Protein AF-A0A1F9QLZ8-F1 (afdb_monomer)

Radius of gyration: 22.13 Å; Cα contacts (8 Å, |Δi|>4): 349; chains: 1; bounding box: 40×61×79 Å

Solvent-accessible surface area (backbone atoms only — not comparable to full-atom values): 10666 Å² total; per-residue (Å²): 143,86,83,86,87,82,96,81,90,84,83,86,78,90,70,79,67,80,74,84,79,69,96,63,61,94,62,36,41,25,34,36,29,24,38,48,76,54,89,46,41,35,40,32,39,40,36,36,76,77,31,63,30,39,33,52,33,37,24,31,88,33,96,79,37,93,59,71,53,40,34,33,45,39,36,30,33,27,34,28,75,88,78,65,51,72,51,74,34,78,46,79,44,70,19,43,49,37,96,84,69,48,25,28,34,38,70,81,36,54,62,68,82,46,48,59,89,94,57,66,50,47,78,44,35,41,31,37,33,36,37,51,92,92,49,74,51,47,60,85,90,36,57,47,67,47,49,54,67,53,41,80,68,32,87,51,59,50,72,42,85,85,44,74,66,82,63,88,49,68,72,52,51,53,52,54,53,55,61,45,71,108

Mean predicted aligned error: 8.84 Å

Sequence (182 aa):
MKKFLSVLALTLFSAVAAVDASNYPADYTYQTARVVVRGPAVMATVNSGIMSKLVIGYKGNGILGGRDRIQAVVRMTSVEYYSGYQKTVERVIDLPREWNGTGYMTAGLSYYDFVPQGFAGNPRRIEVAFFSGQQWDSNYNANYAVEMDEFYSSQAQFTNKRGGGPDIEIPCWDFIVAQMRK

Nearest PDB structures (foldseek):
  2f1y-assembly1_A  TM=3.031E-01  e=7.331E-01  Homo sapiens
  2f1x-assembly1_A  TM=3.692E-01  e=1.829E+00  Homo sapiens
  2wlj-assembly1_A-2  TM=2.472E-01  e=4.281E-01  Paramagnetospirillum magnetotacticum
  4ysi-assembly1_A  TM=4.110E-01  e=2.526E+00  Homo sapiens
  2f1x-assembly2_B  TM=3.258E-01  e=2.393E+00  Homo sapiens

Secondary structure (DSSP, 8-state):
---------S-SSS-----------TTTT-EEEEEEEETTEEEEEEE-SS-EEEEEEEETTSTTTT-SEEEEEEEEEEEETTT--EEEEEEEEEEEBPTTSSEEE---EEGGGGSPTT--EEEEEEEEEEEETTEEE-BTTB-EEEEHHHHHT-S-EEEETT--SSS--HHHHHHHHHHHH-

Structure (mmCIF, N/CA/C/O backbone):
data_AF-A0A1F9QLZ8-F1
#
_entry.id   AF-A0A1F9QLZ8-F1
#
loop_
_atom_site.group_PDB
_atom_site.id
_atom_site.type_symbol
_atom_site.label_atom_id
_atom_site.label_alt_id
_atom_site.label_comp_id
_atom_site.label_asym_id
_atom_site.label_entity_id
_atom_site.label_seq_id
_atom_site.pdbx_PDB_ins_code
_atom_site.Cartn_x
_atom_site.Cartn_y
_atom_site.Cartn_z
_atom_site.occupancy
_atom_site.B_iso_or_equiv
_atom_site.auth_seq_id
_atom_site.auth_comp_id
_atom_site.auth_asym_id
_atom_site.auth_atom_id
_atom_site.pdbx_PDB_model_num
ATOM 1 N N . MET A 1 1 ? -24.124 -40.910 -60.509 1.00 43.22 1 MET A N 1
ATOM 2 C CA . MET A 1 1 ? -22.817 -41.391 -60.005 1.00 43.22 1 MET A CA 1
ATOM 3 C C . MET A 1 1 ? -21.750 -40.342 -60.282 1.00 43.22 1 MET A C 1
ATOM 5 O O . MET A 1 1 ? -21.478 -40.102 -61.448 1.00 43.22 1 MET A O 1
ATOM 9 N N . LYS A 1 2 ? -21.195 -39.721 -59.233 1.00 34.59 2 LYS A N 1
ATOM 10 C CA . LYS A 1 2 ? -19.828 -39.172 -59.108 1.00 34.59 2 LYS A CA 1
ATOM 11 C C . LYS A 1 2 ? -19.699 -38.661 -57.667 1.00 34.59 2 LYS A C 1
ATOM 13 O O . LYS A 1 2 ? -20.588 -37.970 -57.184 1.00 34.59 2 LYS A O 1
ATOM 18 N N . LYS A 1 3 ? -18.673 -39.134 -56.962 1.00 41.47 3 LYS A N 1
ATOM 19 C CA . LYS A 1 3 ? -18.399 -38.865 -55.548 1.00 41.47 3 LYS A CA 1
ATOM 20 C C . LYS A 1 3 ? -17.301 -37.795 -55.416 1.00 41.47 3 LYS A C 1
ATOM 22 O O . LYS A 1 3 ? -16.434 -37.731 -56.279 1.00 41.47 3 LYS A O 1
ATOM 27 N N . PHE A 1 4 ? -17.310 -37.147 -54.248 1.00 45.94 4 PHE A N 1
ATOM 28 C CA . PHE A 1 4 ? -16.189 -36.575 -53.482 1.00 45.94 4 PHE A CA 1
ATOM 29 C C . PHE A 1 4 ? -15.625 -35.175 -53.782 1.00 45.94 4 PHE A C 1
ATOM 31 O O . PHE A 1 4 ? -15.480 -34.764 -54.926 1.00 45.94 4 PHE A O 1
ATOM 38 N N . LEU A 1 5 ? -15.187 -34.586 -52.651 1.00 44.34 5 LEU A N 1
ATOM 39 C CA . LEU A 1 5 ? -14.387 -33.377 -52.393 1.00 44.34 5 LEU A CA 1
ATOM 40 C C . LEU A 1 5 ? -15.212 -32.071 -52.416 1.00 44.34 5 LEU A C 1
ATOM 42 O O . LEU A 1 5 ? -15.881 -31.783 -53.393 1.00 44.34 5 LEU A O 1
ATOM 46 N N . SER A 1 6 ? -15.299 -31.265 -51.350 1.00 46.66 6 SER A N 1
ATOM 47 C CA . SER A 1 6 ? -14.221 -30.867 -50.438 1.00 46.66 6 SER A CA 1
ATOM 48 C C . SER A 1 6 ? -14.752 -30.440 -49.061 1.00 46.66 6 SER A C 1
ATOM 50 O O . SER A 1 6 ? -15.498 -29.472 -48.938 1.00 46.66 6 SER A O 1
ATOM 52 N N . VAL A 1 7 ? -14.305 -31.133 -48.014 1.00 50.75 7 VAL A N 1
ATOM 53 C CA . VAL A 1 7 ? -14.252 -30.621 -46.639 1.00 50.75 7 VAL A CA 1
ATOM 54 C C . VAL A 1 7 ? -12.930 -29.866 -46.522 1.00 50.75 7 VAL A C 1
ATOM 56 O O . VAL A 1 7 ? -11.909 -30.524 -46.386 1.00 50.75 7 VAL A O 1
ATOM 59 N N . LEU A 1 8 ? -12.925 -28.533 -46.649 1.00 49.12 8 LEU A N 1
ATOM 60 C CA . LEU A 1 8 ? -11.909 -27.634 -46.066 1.00 49.12 8 LEU A CA 1
ATOM 61 C C . LEU A 1 8 ? -12.239 -26.170 -46.412 1.00 49.12 8 LEU A C 1
ATOM 63 O O . LEU A 1 8 ? -11.812 -25.645 -47.433 1.00 49.12 8 LEU A O 1
ATOM 67 N N . ALA A 1 9 ? -13.016 -25.496 -45.570 1.00 45.41 9 ALA A N 1
ATOM 68 C CA . ALA A 1 9 ? -13.110 -24.032 -45.586 1.00 45.41 9 ALA A CA 1
ATOM 69 C C . ALA A 1 9 ? -13.476 -23.505 -44.191 1.00 45.41 9 ALA A C 1
ATOM 71 O O . ALA A 1 9 ? -14.302 -22.611 -44.044 1.00 45.41 9 ALA A O 1
ATOM 72 N N . LEU A 1 10 ? -12.896 -24.109 -43.149 1.00 47.41 10 LEU A N 1
ATOM 73 C CA . LEU A 1 10 ? -13.163 -23.738 -41.762 1.00 47.41 10 LEU A CA 1
ATOM 74 C C . LEU A 1 10 ? -11.875 -23.623 -40.942 1.00 47.41 10 LEU A C 1
ATOM 76 O O . LEU A 1 10 ? -11.795 -24.181 -39.862 1.00 47.41 10 LEU A O 1
ATOM 80 N N . THR A 1 11 ? -10.867 -22.918 -41.450 1.00 46.47 11 THR A N 1
ATOM 81 C CA . THR A 1 11 ? -9.682 -22.508 -40.670 1.00 46.47 11 THR A CA 1
ATOM 82 C C . THR A 1 11 ? -8.948 -21.394 -41.416 1.00 46.47 11 THR A C 1
ATOM 84 O O . THR A 1 11 ? -7.915 -21.638 -42.030 1.00 46.47 11 THR A O 1
ATOM 87 N N . LEU A 1 12 ? -9.494 -20.176 -41.445 1.00 43.53 12 LEU A N 1
ATOM 88 C CA . LEU A 1 12 ? -8.795 -19.022 -42.043 1.00 43.53 12 LEU A CA 1
ATOM 89 C C . LEU A 1 12 ? -9.015 -17.704 -41.281 1.00 43.53 12 LEU A C 1
ATOM 91 O O . LEU A 1 12 ? -8.884 -16.629 -41.848 1.00 43.53 12 LEU A O 1
ATOM 95 N N . PHE A 1 13 ? -9.277 -17.789 -39.972 1.00 47.34 13 PHE A N 1
ATOM 96 C CA . PHE A 1 13 ? -9.181 -16.641 -39.053 1.00 47.34 13 PHE A CA 1
ATOM 97 C C . PHE A 1 13 ? -8.436 -16.971 -37.747 1.00 47.34 13 PHE A C 1
ATOM 99 O O . PHE A 1 13 ? -8.606 -16.301 -36.737 1.00 47.34 13 PHE A O 1
ATOM 106 N N . SER A 1 14 ? -7.576 -17.992 -37.752 1.00 46.75 14 SER A N 1
ATOM 107 C CA . SER A 1 14 ? -6.698 -18.332 -36.623 1.00 46.75 14 SER A CA 1
ATOM 108 C C . SER A 1 14 ? -5.247 -17.972 -36.935 1.00 46.75 14 SER A C 1
ATOM 110 O O . SER A 1 14 ? -4.369 -18.825 -36.880 1.00 46.75 14 SER A O 1
ATOM 112 N N . ALA A 1 15 ? -5.010 -16.733 -37.356 1.00 42.53 15 ALA A N 1
ATOM 113 C CA . ALA A 1 15 ? -3.675 -16.150 -37.455 1.00 42.53 15 ALA A CA 1
ATOM 114 C C . ALA A 1 15 ? -3.798 -14.639 -37.678 1.00 42.53 15 ALA A C 1
ATOM 116 O O . ALA A 1 15 ? -3.276 -14.097 -38.650 1.00 42.53 15 ALA A O 1
ATOM 117 N N . VAL A 1 16 ? -4.488 -13.931 -36.777 1.00 42.59 16 VAL A N 1
ATOM 118 C CA . VAL A 1 16 ? -4.037 -12.561 -36.525 1.00 42.59 16 VAL A CA 1
ATOM 119 C C . VAL A 1 16 ? -2.757 -12.765 -35.739 1.00 42.59 16 VAL A C 1
ATOM 121 O O . VAL A 1 16 ? -2.791 -13.118 -34.561 1.00 42.59 16 VAL A O 1
ATOM 124 N N . ALA A 1 17 ? -1.644 -12.728 -36.469 1.00 37.72 17 ALA A N 1
ATOM 125 C CA . ALA A 1 17 ? -0.315 -12.701 -35.906 1.00 37.72 17 ALA A CA 1
ATOM 126 C C . ALA A 1 17 ? -0.349 -11.773 -34.692 1.00 37.72 17 ALA A C 1
ATOM 128 O O . ALA A 1 17 ? -0.830 -10.641 -34.794 1.00 37.72 17 ALA A O 1
ATOM 129 N N . ALA A 1 18 ? 0.111 -12.283 -33.550 1.00 41.72 18 ALA A N 1
ATOM 130 C CA . ALA A 1 18 ? 0.576 -11.428 -32.482 1.00 41.72 18 ALA A CA 1
ATOM 131 C C . ALA A 1 18 ? 1.591 -10.495 -33.142 1.00 41.72 18 ALA A C 1
ATOM 133 O O . ALA A 1 18 ? 2.684 -10.908 -33.521 1.00 41.72 18 ALA A O 1
ATOM 134 N N . VAL A 1 19 ? 1.157 -9.275 -33.437 1.00 42.94 19 VAL A N 1
ATOM 135 C CA . VAL A 1 19 ? 2.057 -8.213 -33.836 1.00 42.94 19 VAL A CA 1
ATOM 136 C C . VAL A 1 19 ? 2.876 -7.995 -32.577 1.00 42.94 19 VAL A C 1
ATOM 138 O O . VAL A 1 19 ? 2.363 -7.417 -31.621 1.00 42.94 19 VAL A O 1
ATOM 141 N N . ASP A 1 20 ? 4.077 -8.576 -32.542 1.00 46.59 20 ASP A N 1
ATOM 142 C CA . ASP A 1 20 ? 5.070 -8.367 -31.493 1.00 46.59 20 ASP A CA 1
ATOM 143 C C . ASP A 1 20 ? 5.354 -6.867 -31.426 1.00 46.59 20 ASP A C 1
ATOM 145 O O . ASP A 1 20 ? 6.192 -6.306 -32.135 1.00 46.59 20 ASP A O 1
ATOM 149 N N . ALA A 1 21 ? 4.567 -6.183 -30.607 1.00 41.12 21 ALA A N 1
ATOM 150 C CA . ALA A 1 21 ? 4.792 -4.805 -30.274 1.00 41.12 21 ALA A CA 1
ATOM 151 C C . ALA A 1 21 ? 5.916 -4.785 -29.237 1.00 41.12 21 ALA A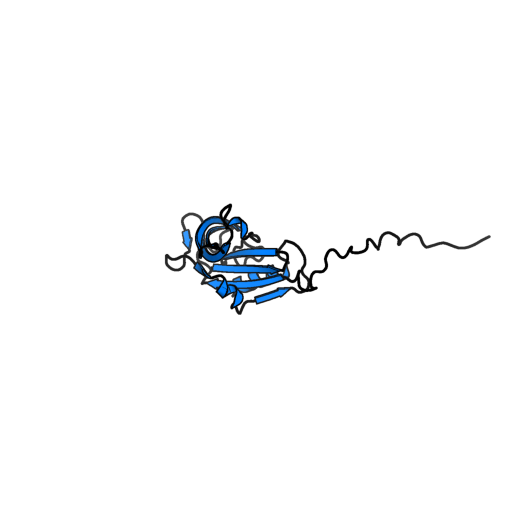 C 1
ATOM 153 O O . ALA A 1 21 ? 5.701 -5.164 -28.088 1.00 41.12 21 ALA A O 1
ATOM 154 N N . SER A 1 22 ? 7.072 -4.268 -29.675 1.00 53.81 22 SER A N 1
ATOM 155 C CA . SER A 1 22 ? 8.216 -3.715 -28.925 1.00 53.81 22 SER A CA 1
ATOM 156 C C . SER A 1 22 ? 9.381 -4.646 -28.527 1.00 53.81 22 SER A C 1
ATOM 158 O O . SER A 1 22 ? 9.204 -5.716 -27.962 1.00 53.81 22 SER A O 1
ATOM 160 N N . ASN A 1 23 ? 10.609 -4.158 -28.778 1.00 64.75 23 ASN A N 1
ATOM 161 C CA . ASN A 1 23 ? 11.924 -4.725 -28.412 1.00 64.75 23 ASN A CA 1
ATOM 162 C C . ASN A 1 23 ? 12.183 -4.792 -26.887 1.00 64.75 23 ASN A C 1
ATOM 164 O O . ASN A 1 23 ? 13.329 -4.672 -26.445 1.00 64.75 23 ASN A O 1
ATOM 168 N N . TYR A 1 24 ? 11.153 -4.903 -26.052 1.00 71.31 24 TYR A N 1
ATOM 169 C CA . TYR A 1 24 ? 11.370 -4.987 -24.616 1.00 71.31 24 TYR A CA 1
ATOM 170 C C . TYR A 1 24 ? 11.845 -6.389 -24.207 1.00 71.31 24 TYR A C 1
ATOM 172 O O . TYR A 1 24 ? 11.472 -7.382 -24.835 1.00 71.31 24 TYR A O 1
ATOM 180 N N . PRO A 1 25 ? 12.674 -6.492 -23.153 1.00 79.25 25 PRO A N 1
ATOM 181 C CA . PRO A 1 25 ? 13.040 -7.772 -22.561 1.00 79.25 25 PRO A CA 1
ATOM 182 C C . PRO A 1 25 ? 11.814 -8.630 -22.218 1.00 79.25 25 PRO A C 1
ATOM 184 O O . PRO A 1 25 ? 10.764 -8.105 -21.850 1.00 79.25 25 PRO A O 1
ATOM 187 N N . ALA A 1 26 ? 11.955 -9.956 -22.275 1.00 75.38 26 ALA A N 1
ATOM 188 C CA . ALA A 1 26 ? 10.857 -10.886 -21.986 1.00 75.38 26 ALA A CA 1
ATOM 189 C C . ALA A 1 26 ? 10.287 -10.751 -20.557 1.00 75.38 26 ALA A C 1
ATOM 191 O O . ALA A 1 26 ? 9.166 -11.173 -20.297 1.00 75.38 26 ALA A O 1
ATOM 192 N N . ASP A 1 27 ? 11.051 -10.169 -19.630 1.00 84.06 27 ASP A N 1
ATOM 193 C CA . ASP A 1 27 ? 10.651 -9.895 -18.250 1.00 84.06 27 ASP A CA 1
ATOM 194 C C . ASP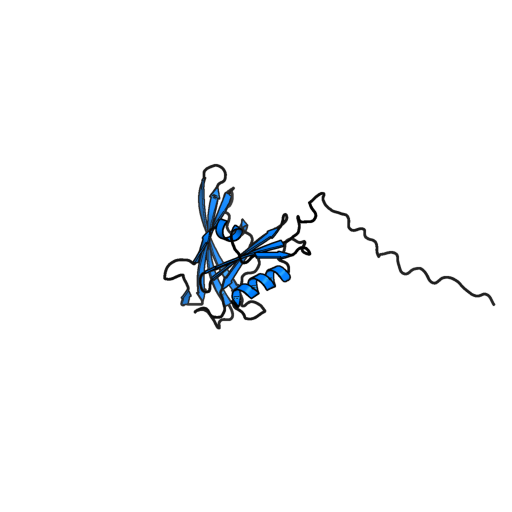 A 1 27 ? 10.064 -8.491 -18.036 1.00 84.06 27 ASP A C 1
ATOM 196 O O . ASP A 1 27 ? 9.622 -8.179 -16.931 1.00 84.06 27 ASP A O 1
ATOM 200 N N . TYR A 1 28 ? 9.989 -7.656 -19.077 1.00 86.88 28 TYR A N 1
ATOM 201 C CA . TYR A 1 28 ? 9.477 -6.287 -18.990 1.00 86.88 28 TYR A CA 1
ATOM 202 C C . TYR A 1 28 ? 8.037 -6.227 -18.469 1.00 86.88 28 TYR A C 1
ATOM 204 O O . TYR A 1 28 ? 7.657 -5.285 -17.774 1.00 86.88 28 TYR A O 1
ATOM 212 N N . THR A 1 29 ? 7.235 -7.254 -18.744 1.00 90.56 29 THR A N 1
ATOM 213 C CA . THR A 1 29 ? 5.855 -7.346 -18.264 1.00 90.56 29 THR A CA 1
ATOM 214 C C . THR A 1 29 ? 5.703 -8.127 -16.959 1.00 90.56 29 THR A C 1
ATOM 216 O O . THR A 1 29 ? 4.623 -8.097 -16.366 1.00 90.56 29 THR A O 1
ATOM 219 N N . TYR A 1 30 ? 6.760 -8.784 -16.463 1.00 93.88 30 TYR A N 1
ATOM 220 C CA . TYR A 1 30 ? 6.686 -9.560 -15.226 1.00 93.88 30 TYR A CA 1
ATOM 221 C C . TYR A 1 30 ? 6.337 -8.655 -14.051 1.00 93.88 30 TYR A C 1
ATOM 223 O O . TYR A 1 30 ? 6.988 -7.642 -13.795 1.00 93.88 30 TYR A O 1
ATOM 231 N N . GLN A 1 31 ? 5.312 -9.049 -13.304 1.00 94.88 31 GLN A N 1
ATOM 232 C CA . GLN A 1 31 ? 4.841 -8.278 -12.164 1.00 94.88 31 GLN A CA 1
ATOM 233 C C . GLN A 1 31 ? 5.484 -8.790 -10.888 1.00 94.88 31 GLN A C 1
ATOM 235 O O . GLN A 1 31 ? 5.362 -9.966 -10.550 1.00 94.88 31 GLN A O 1
ATOM 240 N N . THR A 1 32 ? 6.153 -7.903 -10.158 1.00 96.00 32 THR A N 1
ATOM 241 C CA . THR A 1 32 ? 6.711 -8.199 -8.840 1.00 96.00 32 THR A CA 1
ATOM 242 C C . THR A 1 32 ? 5.917 -7.475 -7.765 1.00 96.00 32 THR A C 1
ATOM 244 O O . THR A 1 32 ? 5.947 -6.246 -7.688 1.00 96.00 32 THR A O 1
ATOM 247 N N . ALA A 1 33 ? 5.232 -8.255 -6.931 1.00 97.19 33 ALA A N 1
ATOM 248 C CA . ALA A 1 33 ? 4.552 -7.799 -5.732 1.00 97.19 33 ALA A CA 1
ATOM 249 C C . ALA A 1 33 ? 5.518 -7.829 -4.540 1.00 97.19 33 ALA A C 1
ATOM 251 O O . ALA A 1 33 ? 6.178 -8.842 -4.302 1.00 97.19 33 ALA A O 1
ATOM 252 N N . ARG A 1 34 ? 5.592 -6.740 -3.774 1.00 98.25 34 ARG A N 1
ATOM 253 C CA . ARG A 1 34 ? 6.365 -6.649 -2.524 1.00 98.25 34 ARG A CA 1
ATOM 254 C C . ARG A 1 34 ? 5.484 -6.079 -1.434 1.00 98.25 34 ARG A C 1
ATOM 256 O O . ARG A 1 34 ? 4.854 -5.049 -1.656 1.00 98.25 34 ARG A O 1
ATOM 263 N N . VAL A 1 35 ? 5.444 -6.732 -0.279 1.00 98.31 35 VAL A N 1
ATOM 264 C CA . VAL A 1 35 ? 4.509 -6.408 0.804 1.00 98.31 35 VAL A CA 1
ATOM 265 C C . VAL A 1 35 ? 5.273 -6.051 2.071 1.00 98.31 35 VAL A C 1
ATOM 267 O O . VAL A 1 35 ? 6.220 -6.739 2.442 1.00 98.31 35 VAL A O 1
ATOM 270 N N . VAL A 1 36 ? 4.842 -5.004 2.765 1.00 97.75 36 VAL A N 1
ATOM 271 C CA . VAL A 1 36 ? 5.311 -4.632 4.101 1.00 97.75 36 VAL A CA 1
ATOM 272 C C . VAL A 1 36 ? 4.107 -4.601 5.037 1.00 97.75 36 VAL A C 1
ATOM 274 O O . VAL A 1 36 ? 3.060 -4.045 4.711 1.00 97.75 36 VAL A O 1
ATOM 277 N N . VAL A 1 37 ? 4.250 -5.224 6.206 1.00 96.56 37 VAL A N 1
ATOM 278 C CA . VAL A 1 37 ? 3.184 -5.342 7.210 1.00 96.56 37 VAL A CA 1
ATOM 279 C C . VAL A 1 37 ? 3.599 -4.616 8.488 1.00 96.56 37 VAL A C 1
ATOM 281 O O . VAL A 1 37 ? 4.734 -4.758 8.955 1.00 96.56 37 VAL A O 1
ATOM 284 N N . ARG A 1 38 ? 2.679 -3.835 9.061 1.00 95.38 38 ARG A N 1
ATOM 285 C CA . ARG A 1 38 ? 2.840 -3.113 10.331 1.00 95.38 38 ARG A CA 1
ATOM 286 C C . ARG A 1 38 ? 1.553 -3.261 11.143 1.00 95.38 38 ARG A C 1
ATOM 288 O O . ARG A 1 38 ? 0.570 -2.580 10.878 1.00 95.38 38 ARG A O 1
ATOM 295 N N . GLY A 1 39 ? 1.538 -4.181 12.107 1.00 93.56 39 GLY A N 1
ATOM 296 C CA . GLY A 1 39 ? 0.309 -4.518 12.835 1.00 93.56 39 GLY A CA 1
ATOM 297 C C . GLY A 1 39 ? -0.806 -4.977 11.873 1.00 93.56 39 GLY A C 1
ATOM 298 O O . GLY A 1 39 ? -0.563 -5.898 11.084 1.00 93.56 39 GLY A O 1
ATOM 299 N N . PRO A 1 40 ? -2.005 -4.362 11.908 1.00 95.88 40 PRO A N 1
ATOM 300 C CA . PRO A 1 40 ? -3.085 -4.662 10.970 1.00 95.88 40 PRO A CA 1
ATOM 301 C C . PRO A 1 40 ? -2.908 -3.994 9.596 1.00 95.88 40 PRO A C 1
ATOM 303 O O . PRO A 1 40 ? -3.601 -4.375 8.657 1.00 95.88 40 PRO A O 1
ATOM 306 N N . ALA A 1 41 ? -1.991 -3.035 9.440 1.00 97.50 41 ALA A N 1
ATOM 307 C CA . ALA A 1 41 ? -1.746 -2.373 8.164 1.00 97.50 41 ALA A CA 1
ATOM 308 C C . ALA A 1 41 ? -0.901 -3.251 7.231 1.00 97.50 41 ALA A C 1
ATOM 310 O O . ALA A 1 41 ? 0.150 -3.775 7.617 1.00 97.50 41 ALA A O 1
ATOM 311 N N . VAL A 1 42 ? -1.337 -3.362 5.980 1.00 97.81 42 VAL A N 1
ATOM 312 C CA . VAL A 1 42 ? -0.622 -4.032 4.893 1.00 97.81 42 VAL A CA 1
ATOM 313 C C . VAL A 1 42 ? -0.430 -3.024 3.773 1.00 97.81 42 VAL A C 1
ATOM 315 O O . VAL A 1 42 ? -1.388 -2.451 3.273 1.00 97.81 42 VAL A O 1
ATOM 318 N N . MET A 1 43 ? 0.808 -2.788 3.366 1.00 97.81 43 MET A N 1
ATOM 319 C CA . MET A 1 43 ? 1.121 -1.953 2.211 1.00 97.81 43 MET A CA 1
ATOM 320 C C . MET A 1 43 ? 1.847 -2.816 1.198 1.00 97.81 43 MET A C 1
ATOM 322 O O . MET A 1 43 ? 2.723 -3.598 1.568 1.00 97.81 43 MET A O 1
ATOM 326 N N . ALA A 1 44 ? 1.485 -2.707 -0.073 1.00 97.69 44 ALA A N 1
ATOM 327 C CA . ALA A 1 44 ? 2.110 -3.487 -1.123 1.00 97.69 44 ALA A CA 1
ATOM 328 C C . ALA A 1 44 ? 2.368 -2.658 -2.372 1.00 97.69 44 ALA A C 1
ATOM 330 O O . ALA A 1 44 ? 1.584 -1.788 -2.739 1.00 97.69 44 ALA A O 1
ATOM 331 N N . THR A 1 45 ? 3.463 -2.973 -3.048 1.00 96.94 45 THR A N 1
ATOM 332 C CA . THR A 1 45 ? 3.782 -2.430 -4.367 1.00 96.94 45 THR A CA 1
ATOM 333 C C . THR A 1 45 ? 3.697 -3.555 -5.377 1.00 96.94 45 THR A C 1
ATOM 335 O O . THR A 1 45 ? 4.134 -4.667 -5.081 1.00 96.94 45 THR A O 1
ATOM 338 N N . VAL A 1 46 ? 3.146 -3.283 -6.554 1.00 95.94 46 VAL A N 1
ATOM 339 C CA . VAL A 1 46 ? 3.190 -4.201 -7.696 1.00 95.94 46 VAL A CA 1
ATOM 340 C C . VAL A 1 46 ? 3.811 -3.447 -8.854 1.00 95.94 46 VAL A C 1
ATOM 342 O O . VAL A 1 46 ? 3.274 -2.431 -9.288 1.00 95.94 46 VAL A O 1
ATOM 345 N N . ASN A 1 47 ? 4.966 -3.921 -9.315 1.00 94.31 47 ASN A N 1
ATOM 346 C CA . ASN A 1 47 ? 5.755 -3.235 -10.331 1.00 94.31 47 ASN A CA 1
ATOM 347 C C . ASN A 1 47 ? 6.121 -4.176 -11.479 1.00 94.31 47 ASN A C 1
ATOM 349 O O . ASN A 1 47 ? 6.498 -5.325 -11.241 1.00 94.31 47 ASN A O 1
ATOM 353 N N . SER A 1 48 ? 6.074 -3.652 -12.696 1.00 93.19 48 SER A N 1
ATOM 354 C CA . SER A 1 48 ? 6.706 -4.189 -13.901 1.00 93.19 48 SER A CA 1
ATOM 355 C C . SER A 1 48 ? 7.321 -3.026 -14.687 1.00 93.19 48 SER A C 1
ATOM 357 O O . SER A 1 48 ? 7.282 -1.877 -14.247 1.00 93.19 48 SER A O 1
ATOM 359 N N . GLY A 1 49 ? 7.881 -3.290 -15.862 1.00 89.81 49 GLY A N 1
ATOM 360 C CA . GLY A 1 49 ? 8.389 -2.242 -16.741 1.00 89.81 49 GLY A CA 1
ATOM 361 C C . GLY A 1 49 ? 7.313 -1.319 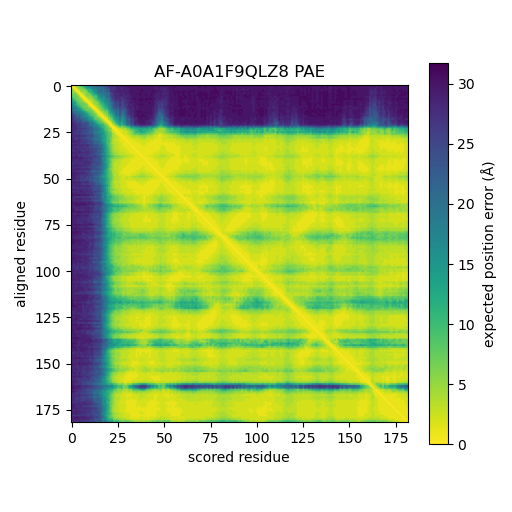-17.331 1.00 89.81 49 GLY A C 1
ATOM 362 O O . GLY A 1 49 ? 7.646 -0.212 -17.750 1.00 89.81 49 GLY A O 1
ATOM 3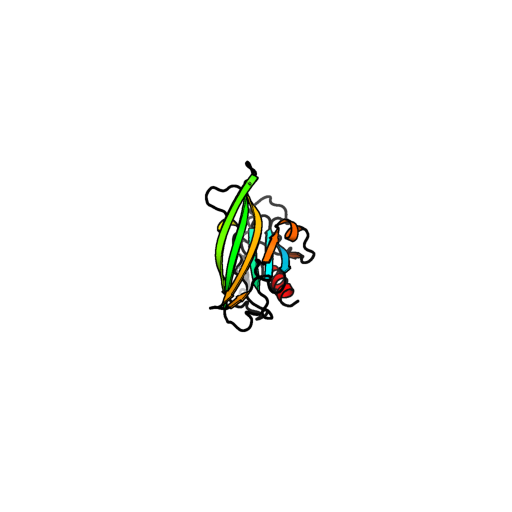63 N N . ILE A 1 50 ? 6.039 -1.737 -17.329 1.00 87.94 50 ILE A N 1
ATOM 364 C CA . ILE A 1 50 ? 4.900 -0.957 -17.859 1.00 87.94 50 ILE A CA 1
ATOM 365 C C . ILE A 1 50 ? 3.949 -0.427 -16.788 1.00 87.94 50 ILE A C 1
ATOM 367 O O . ILE A 1 50 ? 3.063 0.367 -17.097 1.00 87.94 50 ILE A O 1
ATOM 371 N N . MET A 1 51 ? 4.076 -0.888 -15.543 1.00 90.56 51 MET A N 1
ATOM 372 C CA . MET A 1 51 ? 3.127 -0.544 -14.491 1.00 90.56 51 MET A CA 1
ATOM 373 C C . MET A 1 51 ? 3.801 -0.411 -13.127 1.00 90.56 51 MET A C 1
ATOM 375 O O . MET A 1 51 ? 4.707 -1.162 -12.775 1.00 90.56 51 MET A O 1
ATOM 379 N N . SER A 1 52 ? 3.308 0.529 -12.327 1.00 92.31 52 SER A N 1
ATOM 380 C CA . SER A 1 52 ? 3.691 0.690 -10.929 1.00 92.31 52 SER A CA 1
ATOM 381 C C . SER A 1 52 ? 2.448 1.049 -10.131 1.00 92.31 52 SER A C 1
ATOM 383 O O . SER A 1 52 ? 1.795 2.060 -10.404 1.00 92.31 52 SER A O 1
ATOM 385 N N . LYS A 1 53 ? 2.069 0.176 -9.198 1.00 95.12 53 LYS A N 1
ATOM 386 C CA . LYS A 1 53 ? 0.843 0.314 -8.409 1.00 95.12 53 LYS A CA 1
ATOM 387 C C . LYS A 1 53 ? 1.130 0.172 -6.929 1.00 95.12 53 LYS A C 1
ATOM 389 O O . LYS A 1 53 ? 1.985 -0.615 -6.519 1.00 95.12 53 LYS A O 1
ATOM 394 N N . LEU A 1 54 ? 0.340 0.896 -6.153 1.00 96.19 54 LEU A N 1
ATOM 395 C CA . LEU A 1 54 ? 0.291 0.829 -4.704 1.00 96.19 54 LEU A CA 1
ATOM 396 C C . LEU A 1 54 ? -1.024 0.180 -4.272 1.00 96.19 54 LEU A C 1
ATOM 398 O O . LEU A 1 54 ? -2.091 0.501 -4.788 1.00 96.19 54 LEU A O 1
ATOM 402 N N . VAL A 1 55 ? -0.948 -0.715 -3.301 1.00 97.31 55 VAL A N 1
ATOM 403 C CA . VAL A 1 55 ? -2.103 -1.336 -2.661 1.00 97.31 55 VAL A CA 1
ATOM 404 C C . VAL A 1 55 ? -2.007 -1.076 -1.167 1.00 97.31 55 VAL A C 1
ATOM 406 O O . VAL A 1 55 ? -0.984 -1.369 -0.545 1.00 97.31 55 VAL A O 1
ATOM 409 N N . ILE A 1 56 ? -3.078 -0.531 -0.597 1.00 97.94 56 ILE A N 1
ATOM 410 C CA . ILE A 1 56 ? -3.219 -0.330 0.843 1.00 97.94 56 ILE A CA 1
ATOM 411 C C . ILE A 1 56 ? -4.274 -1.307 1.343 1.00 97.94 56 ILE A C 1
ATOM 413 O O . ILE A 1 56 ? -5.372 -1.386 0.796 1.00 97.94 56 ILE A O 1
ATOM 417 N N . GLY A 1 57 ? -3.932 -2.060 2.374 1.00 97.62 57 GLY A N 1
ATOM 418 C CA . GLY A 1 57 ? -4.785 -3.056 2.989 1.00 97.62 57 GLY A CA 1
ATOM 419 C C . GLY A 1 57 ? -4.804 -2.939 4.505 1.00 97.62 57 GLY A C 1
ATOM 420 O O . GLY A 1 57 ? -3.890 -2.398 5.132 1.00 97.62 57 GLY A O 1
ATOM 421 N N . TYR A 1 58 ? -5.860 -3.483 5.091 1.00 97.94 58 TYR A N 1
ATOM 422 C CA . TYR A 1 58 ? -6.063 -3.575 6.527 1.00 97.94 58 TYR A CA 1
ATOM 423 C C . TYR A 1 58 ? -6.619 -4.954 6.868 1.00 97.94 58 TYR A C 1
ATOM 425 O O . TYR A 1 58 ? -7.613 -5.389 6.284 1.00 97.94 58 TYR A O 1
ATOM 433 N N . LYS A 1 59 ? -5.983 -5.662 7.799 1.00 97.25 59 LYS A N 1
ATOM 434 C CA . LYS A 1 59 ? -6.378 -7.023 8.175 1.00 97.25 59 LYS A CA 1
ATOM 435 C C . LYS A 1 59 ? -7.735 -7.037 8.876 1.00 97.25 59 LYS A C 1
ATOM 437 O O . LYS A 1 59 ? -8.025 -6.199 9.726 1.00 97.25 59 LYS A O 1
ATOM 442 N N . GLY A 1 60 ? -8.553 -8.042 8.577 1.00 95.25 60 GLY A N 1
ATOM 443 C CA . GLY A 1 60 ? -9.901 -8.184 9.132 1.00 95.25 60 GLY A CA 1
ATOM 444 C C . GLY A 1 60 ? -9.936 -8.466 10.636 1.00 95.25 60 GLY A C 1
ATOM 445 O O . GLY A 1 60 ? -10.962 -8.234 11.267 1.00 95.25 60 GLY A O 1
ATOM 446 N N . ASN A 1 61 ? -8.822 -8.925 11.214 1.00 94.00 61 ASN A N 1
ATOM 447 C CA . ASN A 1 61 ? -8.655 -9.120 12.656 1.00 94.00 61 ASN A CA 1
ATOM 448 C C . ASN A 1 61 ? -8.188 -7.855 13.404 1.00 94.00 61 ASN A C 1
ATOM 450 O O . ASN A 1 61 ? -7.978 -7.916 14.614 1.00 94.00 61 ASN A O 1
ATOM 454 N N . GLY A 1 62 ? -7.999 -6.730 12.706 1.00 93.50 62 GLY A N 1
ATOM 455 C CA . GLY A 1 62 ? -7.730 -5.442 13.335 1.00 93.50 62 GLY A CA 1
ATOM 456 C C . GLY A 1 62 ? -8.953 -4.883 14.070 1.00 93.50 62 GLY A C 1
ATOM 457 O O . GLY A 1 62 ? -10.069 -5.393 13.953 1.00 93.50 62 GLY A O 1
ATOM 458 N N . ILE A 1 63 ? -8.763 -3.790 14.810 1.00 95.06 63 ILE A N 1
ATOM 459 C CA . ILE A 1 63 ? -9.818 -3.166 15.625 1.00 95.06 63 ILE A CA 1
ATOM 460 C C . ILE A 1 63 ? -11.002 -2.642 14.787 1.00 95.06 63 ILE A C 1
ATOM 462 O O . ILE A 1 63 ? -12.113 -2.510 15.298 1.00 95.06 63 ILE A O 1
ATOM 466 N N . LEU A 1 64 ? -10.776 -2.368 13.496 1.00 95.19 64 LEU A N 1
ATOM 467 C CA . LEU A 1 64 ? -11.807 -1.968 12.528 1.00 95.19 64 LEU A CA 1
ATOM 468 C C . LEU A 1 64 ? -12.458 -3.170 11.807 1.00 95.19 64 LEU A C 1
ATOM 470 O O . LEU A 1 64 ? -13.134 -3.010 10.786 1.00 95.19 64 LEU A O 1
ATOM 474 N N . GLY A 1 65 ? -12.241 -4.392 12.299 1.00 91.75 65 GLY A N 1
ATOM 475 C CA . GLY A 1 65 ? -12.841 -5.618 11.775 1.00 91.75 65 GLY A CA 1
ATOM 476 C C . GLY A 1 65 ? -14.376 -5.630 11.824 1.00 91.75 65 GLY A C 1
ATOM 477 O O . GLY A 1 65 ? -15.013 -4.895 12.579 1.00 91.75 65 GLY A O 1
ATOM 478 N N . GLY A 1 66 ? -14.992 -6.477 10.993 1.00 88.12 66 GLY A N 1
ATOM 479 C CA . GLY A 1 66 ? -16.447 -6.699 10.994 1.00 88.12 66 GLY A CA 1
ATOM 480 C C . GLY A 1 66 ? -17.300 -5.620 10.309 1.00 88.12 66 GLY A C 1
ATOM 481 O O . GLY A 1 66 ? -18.522 -5.642 10.434 1.00 88.12 66 GLY A O 1
ATOM 482 N N . ARG A 1 67 ? -16.694 -4.683 9.574 1.00 90.50 67 ARG A N 1
ATOM 483 C CA . ARG A 1 67 ? -17.364 -3.672 8.734 1.00 90.50 67 ARG A CA 1
ATOM 484 C C . ARG A 1 67 ? -17.411 -4.127 7.274 1.00 90.50 67 ARG A C 1
ATOM 486 O O . ARG A 1 67 ? -16.670 -5.027 6.885 1.00 90.50 67 ARG A O 1
ATOM 493 N N . ASP A 1 68 ? -18.254 -3.511 6.451 1.00 90.00 68 ASP A N 1
ATOM 494 C CA . ASP A 1 68 ? -18.288 -3.784 4.999 1.00 90.00 68 ASP A CA 1
ATOM 495 C C . ASP A 1 68 ? -17.245 -2.970 4.225 1.00 90.00 68 ASP A C 1
ATOM 497 O O . ASP A 1 68 ? -16.769 -3.375 3.165 1.00 90.00 68 ASP A O 1
ATOM 501 N N . ARG A 1 69 ? -16.882 -1.808 4.772 1.00 94.19 69 ARG A N 1
ATOM 502 C CA . ARG A 1 69 ? -15.837 -0.924 4.262 1.00 94.19 69 ARG A CA 1
ATOM 503 C C . ARG A 1 69 ? -15.199 -0.147 5.408 1.00 94.19 69 ARG A C 1
ATOM 505 O O . ARG A 1 69 ? -15.856 0.125 6.418 1.00 94.19 69 ARG A O 1
ATOM 512 N N . ILE A 1 70 ? -13.954 0.257 5.209 1.00 97.69 70 ILE A N 1
ATOM 513 C CA . ILE A 1 70 ? -13.259 1.243 6.042 1.00 97.69 70 ILE A CA 1
ATOM 514 C C . ILE A 1 70 ? -12.664 2.323 5.138 1.00 97.69 70 ILE A C 1
ATOM 516 O O . ILE A 1 70 ? -12.735 2.223 3.914 1.00 97.69 70 ILE A O 1
ATOM 520 N N . GLN A 1 71 ? -12.073 3.349 5.733 1.00 98.19 71 GLN A N 1
ATOM 521 C CA . GLN A 1 71 ? -11.364 4.399 5.014 1.00 98.19 71 GLN A CA 1
ATOM 522 C C . GLN A 1 71 ? -9.927 4.484 5.519 1.00 98.19 71 GLN A C 1
ATOM 524 O O . GLN A 1 71 ? -9.635 4.115 6.658 1.00 98.19 71 GLN A O 1
ATOM 529 N N . ALA A 1 72 ? -9.031 4.972 4.671 1.00 97.62 72 ALA A N 1
ATOM 530 C CA . ALA A 1 72 ? -7.658 5.258 5.040 1.00 97.62 72 ALA A CA 1
ATOM 531 C C . ALA A 1 72 ? -7.292 6.691 4.669 1.00 97.62 72 ALA A C 1
ATOM 533 O O . ALA A 1 72 ? -7.578 7.148 3.563 1.00 97.62 72 ALA A O 1
ATOM 534 N N . VAL A 1 73 ? -6.621 7.382 5.584 1.00 97.12 73 VAL A N 1
ATOM 535 C CA . VAL A 1 73 ? -5.868 8.597 5.284 1.00 97.12 73 VAL A CA 1
ATOM 536 C C . VAL A 1 73 ? -4.471 8.153 4.877 1.00 97.12 73 VAL A C 1
ATOM 538 O O . VAL A 1 73 ? -3.728 7.615 5.697 1.00 97.12 73 VAL A O 1
ATOM 541 N N . VAL A 1 74 ? -4.126 8.349 3.609 1.00 97.12 74 VAL A N 1
ATOM 542 C CA . VAL A 1 74 ? -2.819 8.011 3.045 1.00 97.12 74 VAL A CA 1
ATOM 543 C C . VAL A 1 74 ? -2.055 9.293 2.777 1.00 97.12 74 VAL A C 1
ATOM 545 O O . VAL A 1 74 ? -2.503 10.155 2.018 1.00 97.12 74 VAL A O 1
ATOM 548 N N . ARG A 1 75 ? -0.877 9.399 3.383 1.00 95.75 75 ARG A N 1
ATOM 549 C CA . ARG A 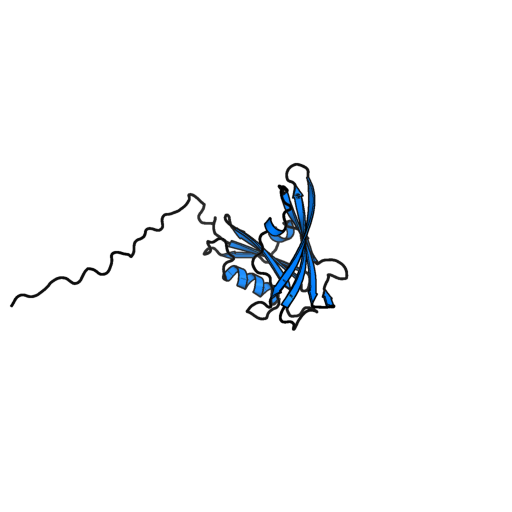1 75 ? 0.085 10.468 3.146 1.00 95.75 75 ARG A CA 1
ATOM 550 C C . ARG A 1 75 ? 1.290 9.889 2.431 1.00 95.75 75 ARG A C 1
ATOM 552 O O . ARG A 1 75 ? 1.893 8.931 2.903 1.00 95.75 75 ARG A O 1
ATOM 559 N N . MET A 1 76 ? 1.653 10.476 1.302 1.00 95.44 76 MET A N 1
ATOM 560 C CA . MET A 1 76 ? 2.853 10.096 0.570 1.00 95.44 76 MET A CA 1
ATOM 561 C C . MET A 1 76 ? 3.797 11.281 0.505 1.00 95.44 76 MET A C 1
ATOM 563 O O . MET A 1 76 ? 3.439 12.341 -0.009 1.00 95.44 76 MET A O 1
ATOM 567 N N . THR A 1 77 ? 5.007 11.088 1.012 1.00 94.81 77 THR A N 1
ATOM 568 C CA . THR A 1 77 ? 6.093 12.056 0.891 1.00 94.81 77 THR A CA 1
ATOM 569 C C . THR A 1 77 ? 6.973 11.652 -0.276 1.00 94.81 77 THR A C 1
ATOM 571 O O . THR A 1 77 ? 7.488 10.532 -0.318 1.00 94.81 77 THR A O 1
ATOM 574 N N . SER A 1 78 ? 7.145 12.575 -1.216 1.00 92.94 78 SER A N 1
ATOM 575 C CA . SER A 1 78 ? 8.011 12.423 -2.381 1.00 92.94 78 SER A CA 1
ATOM 576 C C . SER A 1 78 ? 9.182 13.397 -2.305 1.00 92.94 78 SER A C 1
ATOM 578 O O . SER A 1 78 ? 9.051 14.485 -1.741 1.00 92.94 78 SER A O 1
ATOM 580 N N . VAL A 1 79 ? 10.317 13.011 -2.884 1.00 91.69 79 VAL A N 1
ATOM 581 C CA . VAL A 1 79 ? 11.545 13.818 -2.949 1.00 91.69 79 VAL A CA 1
ATOM 582 C C . VAL A 1 79 ? 11.803 14.194 -4.403 1.00 91.69 79 VAL A C 1
ATOM 584 O O . VAL A 1 79 ? 11.823 13.318 -5.270 1.00 91.69 79 VAL A O 1
ATOM 587 N N . GLU A 1 80 ? 11.973 15.486 -4.676 1.00 91.06 80 GLU A N 1
ATOM 588 C CA . GLU A 1 80 ? 12.259 16.005 -6.013 1.00 91.06 80 GLU A CA 1
ATOM 589 C C . GLU A 1 80 ? 13.671 15.610 -6.463 1.00 91.06 80 GLU A C 1
ATOM 591 O O . GLU A 1 80 ? 14.629 15.727 -5.697 1.00 91.06 80 GLU A O 1
ATOM 596 N N . TYR A 1 81 ? 13.809 15.188 -7.724 1.00 87.38 81 TYR A N 1
ATOM 597 C CA . TYR A 1 81 ? 15.072 14.680 -8.270 1.00 87.38 81 TYR A CA 1
ATOM 598 C C . TYR A 1 81 ? 16.228 15.680 -8.212 1.00 87.38 81 TYR A C 1
ATOM 600 O O . TYR A 1 81 ? 17.366 15.289 -7.965 1.00 87.38 81 TYR A O 1
ATOM 608 N N . TYR A 1 82 ? 15.945 16.954 -8.485 1.00 87.00 82 TYR A N 1
ATOM 609 C CA . TYR A 1 82 ? 16.981 17.952 -8.756 1.00 87.00 82 TYR A CA 1
ATOM 610 C C . TYR A 1 82 ? 17.359 18.786 -7.533 1.00 87.00 82 TYR A C 1
ATOM 612 O O . TYR A 1 82 ? 18.514 19.181 -7.400 1.00 87.00 82 TYR A O 1
ATOM 620 N N . SER A 1 83 ? 16.404 19.065 -6.646 1.00 89.25 83 SER A N 1
ATOM 621 C CA . SER A 1 83 ? 16.618 19.938 -5.486 1.00 89.25 83 SER A CA 1
ATOM 622 C C . SER A 1 83 ? 16.707 19.184 -4.158 1.00 89.25 83 SER A C 1
ATOM 624 O O . SER A 1 83 ? 17.132 19.761 -3.159 1.00 89.25 83 SER A O 1
ATOM 626 N N . GLY A 1 84 ? 16.263 17.920 -4.111 1.00 87.50 84 GLY A N 1
ATOM 627 C CA . GLY A 1 84 ? 16.069 17.186 -2.858 1.00 87.50 84 GLY A CA 1
ATOM 628 C C . GLY A 1 84 ? 14.909 17.713 -2.002 1.00 87.50 84 GLY A C 1
ATOM 629 O O . GLY A 1 84 ? 14.700 17.225 -0.889 1.00 87.50 84 GLY A O 1
ATOM 630 N N . TYR A 1 85 ? 14.142 18.691 -2.498 1.00 91.44 85 TYR A N 1
ATOM 631 C CA . TYR A 1 85 ? 12.970 19.221 -1.814 1.00 91.44 85 TYR A CA 1
ATOM 632 C C . TYR A 1 85 ? 11.911 18.132 -1.631 1.00 91.44 85 TYR A C 1
ATOM 634 O O . TYR A 1 85 ? 11.656 17.327 -2.529 1.00 91.44 85 TYR A O 1
ATOM 642 N N . GLN A 1 86 ? 11.284 18.110 -0.456 1.00 92.56 86 GLN A N 1
ATOM 643 C CA . GLN A 1 86 ? 10.276 17.114 -0.113 1.00 92.56 86 GLN A CA 1
ATOM 644 C C . GLN A 1 86 ? 8.884 17.719 -0.132 1.00 92.56 86 GLN A C 1
ATOM 646 O O . GLN A 1 86 ? 8.666 18.828 0.359 1.00 92.56 86 GLN A O 1
ATOM 651 N N . LYS A 1 87 ? 7.921 16.954 -0.639 1.00 92.31 87 LYS A N 1
ATOM 652 C CA . LYS A 1 87 ? 6.514 17.341 -0.616 1.00 92.31 87 LYS A CA 1
ATOM 653 C C . LYS A 1 87 ? 5.636 16.161 -0.237 1.00 92.31 87 LYS A C 1
ATOM 655 O O . LYS A 1 87 ? 5.807 15.061 -0.758 1.00 92.31 87 LYS A O 1
ATOM 660 N N . THR A 1 88 ? 4.682 16.415 0.652 1.00 93.81 88 THR A N 1
ATOM 661 C CA . THR A 1 88 ? 3.712 15.419 1.113 1.00 93.81 88 THR A CA 1
ATOM 662 C C . THR A 1 88 ? 2.340 15.710 0.522 1.00 93.81 88 THR A C 1
ATOM 664 O O . THR A 1 88 ? 1.868 16.846 0.575 1.00 93.81 88 THR A O 1
ATOM 667 N N . VAL A 1 89 ? 1.695 14.683 -0.026 1.00 94.44 89 VAL A N 1
ATOM 668 C CA . VAL A 1 89 ? 0.297 14.722 -0.471 1.00 94.44 89 VAL A CA 1
ATOM 669 C C . VAL A 1 89 ? -0.521 13.791 0.403 1.00 94.44 89 VAL A C 1
ATOM 671 O O . VAL A 1 89 ? -0.098 12.672 0.681 1.00 94.44 89 VAL A O 1
ATOM 674 N N . GLU A 1 90 ? -1.697 14.257 0.810 1.00 95.38 90 GLU A N 1
ATOM 675 C CA . GLU A 1 90 ? -2.667 13.485 1.580 1.00 95.38 90 GLU A CA 1
ATOM 676 C C . GLU A 1 90 ? -3.923 13.205 0.749 1.00 95.38 90 GLU A C 1
ATOM 678 O O . GLU A 1 90 ? -4.420 14.072 0.013 1.00 95.38 90 GLU A O 1
ATOM 683 N N . ARG A 1 91 ? -4.435 11.979 0.870 1.00 95.25 91 ARG A N 1
ATOM 684 C CA . ARG A 1 91 ? -5.708 11.544 0.296 1.00 95.25 91 ARG A CA 1
ATOM 685 C C . ARG A 1 91 ? -6.451 10.657 1.279 1.00 95.25 91 ARG A C 1
ATOM 687 O O . ARG A 1 91 ? -5.844 9.837 1.961 1.00 95.25 91 ARG A O 1
ATOM 694 N N . VAL A 1 92 ? -7.772 10.787 1.284 1.00 96.44 92 VAL A N 1
ATOM 695 C CA . VAL A 1 92 ? -8.663 9.820 1.923 1.00 96.44 92 VAL A CA 1
ATOM 696 C C . VAL A 1 92 ? -9.148 8.857 0.853 1.00 96.44 92 VAL A C 1
ATOM 698 O O . VAL A 1 92 ? -9.606 9.294 -0.202 1.00 96.44 92 VAL A O 1
ATOM 701 N N . ILE A 1 93 ? -9.023 7.564 1.116 1.00 96.62 93 ILE A N 1
ATOM 702 C CA . ILE A 1 93 ? -9.406 6.506 0.187 1.00 96.62 93 ILE A CA 1
ATOM 703 C C . ILE A 1 93 ? -10.309 5.490 0.875 1.00 96.62 93 ILE A C 1
ATOM 705 O O . ILE A 1 93 ? -10.118 5.161 2.046 1.00 96.62 93 ILE A O 1
ATOM 709 N N . ASP A 1 94 ? -11.280 4.978 0.128 1.00 96.12 94 ASP A N 1
ATOM 710 C CA . ASP A 1 94 ? -12.149 3.904 0.591 1.00 96.12 94 ASP A CA 1
ATOM 711 C C . ASP A 1 94 ? -11.474 2.544 0.387 1.00 96.12 94 ASP A C 1
ATOM 713 O O . ASP A 1 94 ? -10.900 2.260 -0.667 1.00 96.12 94 ASP A O 1
ATOM 717 N N . LEU A 1 95 ? -11.576 1.688 1.402 1.00 97.56 95 LEU A N 1
ATOM 718 C CA . LEU A 1 95 ? -11.143 0.299 1.363 1.00 97.56 95 LEU A CA 1
ATOM 719 C C . LEU A 1 95 ? -12.384 -0.592 1.501 1.00 97.56 95 LEU A C 1
ATOM 721 O O . LEU A 1 95 ? -12.871 -0.805 2.621 1.00 97.56 95 LEU A O 1
ATOM 725 N N . PRO A 1 96 ? -12.935 -1.104 0.387 1.00 96.31 96 PRO A N 1
ATOM 726 C CA . PRO A 1 96 ? -13.965 -2.127 0.460 1.00 96.31 96 PRO A CA 1
ATOM 727 C C . PRO A 1 96 ? -13.394 -3.410 1.072 1.00 96.31 96 PRO A C 1
ATOM 729 O O . PRO A 1 96 ? -12.188 -3.671 1.001 1.00 96.31 96 PRO A O 1
ATOM 732 N N . ARG A 1 97 ? -14.270 -4.233 1.656 1.00 95.69 97 ARG A N 1
ATOM 733 C CA . ARG A 1 97 ? -13.914 -5.600 2.045 1.00 95.69 97 ARG A CA 1
ATOM 734 C C . ARG A 1 97 ? -13.409 -6.352 0.814 1.00 95.69 97 ARG A C 1
ATOM 736 O O . ARG A 1 97 ? -14.087 -6.348 -0.216 1.00 95.69 97 ARG A O 1
ATOM 743 N N . GLU A 1 98 ? -12.237 -6.982 0.895 1.00 93.81 98 GLU A N 1
ATOM 744 C CA . GLU A 1 98 ? -11.763 -7.750 -0.258 1.00 93.81 98 GLU A CA 1
ATOM 745 C C . GLU A 1 98 ? -12.524 -9.075 -0.398 1.00 93.81 98 GLU A C 1
ATOM 747 O O . GLU A 1 98 ? -13.085 -9.607 0.561 1.00 93.81 98 GLU A O 1
ATOM 752 N N . TRP A 1 99 ? -12.539 -9.616 -1.618 1.00 88.62 99 TRP A N 1
ATOM 753 C CA . TRP A 1 99 ? -13.372 -10.760 -2.012 1.00 88.62 99 TRP A CA 1
ATOM 754 C C . TRP A 1 99 ? -13.243 -11.987 -1.095 1.00 88.62 99 TRP A C 1
ATOM 756 O O . TRP A 1 99 ? -14.206 -12.716 -0.878 1.00 88.62 99 TRP A O 1
ATOM 766 N N . ASN A 1 100 ? -12.053 -12.198 -0.532 1.00 90.62 100 ASN A N 1
ATOM 767 C CA . ASN A 1 100 ? -11.738 -13.350 0.306 1.00 90.62 100 ASN A CA 1
ATOM 768 C C . ASN A 1 100 ? -12.059 -13.149 1.803 1.00 90.62 100 ASN A C 1
ATOM 770 O O . ASN A 1 100 ? -11.764 -14.048 2.593 1.00 90.62 100 ASN A O 1
ATOM 774 N N . GLY A 1 101 ? -12.603 -11.997 2.216 1.00 90.38 101 GLY A N 1
ATOM 775 C CA . GLY A 1 101 ? -13.034 -11.717 3.597 1.00 90.38 101 GLY A CA 1
ATOM 776 C C . GLY A 1 101 ? -11.928 -11.734 4.666 1.00 90.38 101 GLY A C 1
ATOM 777 O O . GLY A 1 101 ? -12.205 -11.769 5.859 1.00 90.38 101 GLY A O 1
ATOM 778 N N . THR A 1 102 ? -10.675 -11.729 4.237 1.00 94.38 102 THR A N 1
ATOM 779 C CA . THR A 1 102 ? -9.447 -11.586 5.018 1.00 94.38 102 THR A CA 1
ATOM 780 C C . THR A 1 102 ? -9.247 -10.164 5.586 1.00 94.38 102 THR A C 1
ATOM 782 O O . THR A 1 102 ? -8.521 -10.004 6.567 1.00 94.38 102 THR A O 1
ATOM 785 N N . GLY A 1 103 ? -9.894 -9.133 5.040 1.00 96.81 103 GLY A N 1
ATOM 786 C CA . GLY A 1 103 ? -9.805 -7.748 5.504 1.00 96.81 103 GLY A CA 1
ATOM 787 C C . GLY A 1 103 ? -10.427 -6.727 4.547 1.00 96.81 103 GLY A C 1
ATOM 788 O O . GLY A 1 103 ? -11.528 -6.929 4.027 1.00 96.81 103 GLY A O 1
ATOM 789 N N . TYR A 1 104 ? -9.719 -5.617 4.337 1.00 98.00 104 TYR A N 1
ATOM 790 C CA . TYR A 1 104 ? -10.090 -4.550 3.410 1.00 98.00 104 TYR A CA 1
ATOM 791 C C . TYR A 1 104 ? -8.890 -4.139 2.576 1.00 98.00 104 TYR A C 1
ATOM 793 O O . TYR A 1 104 ? -7.773 -4.092 3.093 1.00 98.00 104 TYR A O 1
ATOM 801 N N . MET A 1 105 ? -9.111 -3.793 1.312 1.00 97.38 105 MET A N 1
ATOM 802 C CA . MET A 1 105 ? -8.017 -3.480 0.400 1.00 97.38 105 MET A CA 1
ATOM 803 C C . MET A 1 105 ? -8.458 -2.508 -0.688 1.00 97.38 105 MET A C 1
ATOM 805 O O . MET A 1 105 ? -9.578 -2.581 -1.191 1.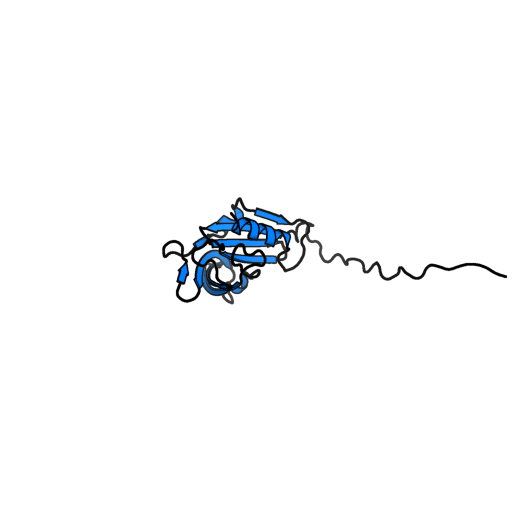00 97.38 105 MET A O 1
ATOM 809 N N . THR A 1 106 ? -7.570 -1.594 -1.063 1.00 96.62 106 THR A N 1
ATOM 810 C CA . THR A 1 106 ? -7.795 -0.697 -2.196 1.00 96.62 106 THR A CA 1
ATOM 811 C C . THR A 1 106 ? -7.756 -1.469 -3.513 1.00 96.62 106 THR A C 1
ATOM 813 O O . THR A 1 106 ? -7.086 -2.497 -3.634 1.00 96.62 106 THR A O 1
ATOM 816 N N . ALA A 1 107 ? -8.372 -0.909 -4.555 1.00 91.62 107 ALA A N 1
ATOM 817 C CA . ALA A 1 107 ? -7.922 -1.212 -5.911 1.00 91.62 107 ALA A CA 1
ATOM 818 C C . ALA A 1 107 ? -6.446 -0.790 -6.082 1.00 91.62 107 ALA A C 1
ATOM 820 O O . ALA A 1 107 ? -5.899 -0.051 -5.258 1.00 91.62 107 ALA A O 1
ATOM 821 N N . GLY A 1 108 ? -5.786 -1.254 -7.144 1.00 91.31 108 GLY A N 1
ATOM 822 C CA . GLY A 1 108 ? -4.419 -0.830 -7.450 1.00 91.31 108 GLY A CA 1
ATOM 823 C C . GLY A 1 108 ? -4.369 0.676 -7.719 1.00 91.31 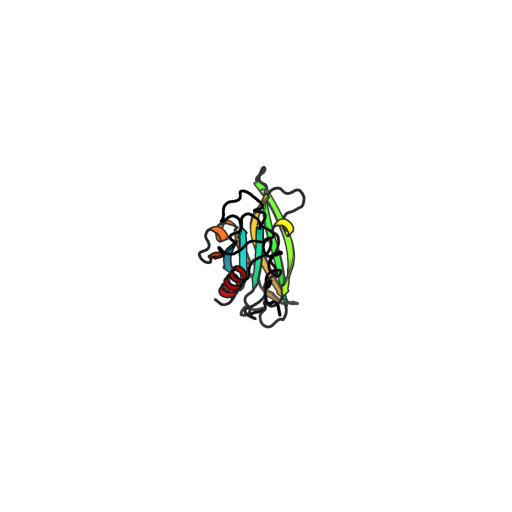108 GLY A C 1
ATOM 824 O O . GLY A 1 108 ? -4.799 1.125 -8.782 1.00 91.31 108 GLY A O 1
ATOM 825 N N . LEU A 1 109 ? -3.833 1.438 -6.768 1.00 93.75 109 LEU A N 1
ATOM 826 C CA . LEU A 1 109 ? -3.687 2.888 -6.847 1.00 93.75 109 LEU A CA 1
ATOM 827 C C . LEU A 1 109 ? -2.498 3.251 -7.726 1.00 93.75 109 LEU A C 1
ATOM 829 O O . LEU A 1 109 ? -1.489 2.539 -7.756 1.00 93.75 109 LEU A O 1
ATOM 833 N N . SER A 1 110 ? -2.596 4.384 -8.411 1.00 89.88 110 SER A N 1
ATOM 834 C CA . SER A 1 110 ? -1.460 4.951 -9.119 1.00 89.88 110 SER A CA 1
ATOM 835 C C . SER A 1 110 ? -0.613 5.768 -8.151 1.00 89.88 110 SER A C 1
ATOM 837 O O . SER A 1 110 ? -1.140 6.573 -7.385 1.00 89.88 110 SER A O 1
ATOM 839 N N . TYR A 1 111 ? 0.714 5.645 -8.215 1.00 84.06 111 TYR A N 1
ATOM 840 C CA . TYR A 1 111 ? 1.589 6.569 -7.481 1.00 84.06 111 TYR A CA 1
ATOM 841 C C . TYR A 1 111 ? 1.354 8.025 -7.895 1.00 84.06 111 TYR A C 1
ATOM 843 O O . TYR A 1 111 ? 1.462 8.921 -7.063 1.00 84.06 111 TYR A O 1
ATOM 851 N N . TYR A 1 112 ? 0.961 8.259 -9.152 1.00 82.44 112 TYR A N 1
ATOM 852 C CA . TYR A 1 112 ? 0.662 9.595 -9.665 1.00 82.44 112 TYR A CA 1
ATOM 853 C C . TYR A 1 112 ? -0.514 10.274 -8.949 1.00 82.44 112 TYR A C 1
ATOM 855 O O . TYR A 1 112 ? -0.543 11.500 -8.896 1.00 82.44 112 TYR A O 1
ATOM 863 N N . ASP A 1 113 ? -1.421 9.517 -8.320 1.00 85.81 113 ASP A N 1
ATOM 864 C CA . ASP A 1 113 ? -2.528 10.080 -7.525 1.00 85.81 113 ASP A CA 1
ATOM 865 C C . ASP A 1 113 ? -2.023 10.834 -6.276 1.00 85.81 113 ASP A C 1
ATOM 867 O O . ASP A 1 113 ? -2.733 11.656 -5.680 1.00 85.81 113 ASP A O 1
ATOM 871 N N . PHE A 1 114 ? -0.767 10.570 -5.905 1.00 87.88 114 PHE A N 1
ATOM 872 C CA . PHE A 1 114 ? -0.072 11.093 -4.737 1.00 87.88 114 PHE A CA 1
ATOM 873 C C . PHE A 1 114 ? 1.132 11.978 -5.090 1.00 87.88 114 PHE A C 1
ATOM 875 O O . PHE A 1 114 ? 1.824 12.464 -4.194 1.00 87.88 114 PHE A O 1
ATOM 882 N N . VAL A 1 115 ? 1.378 12.227 -6.379 1.00 81.06 115 VAL A N 1
ATOM 883 C CA . VAL A 1 115 ? 2.413 13.158 -6.834 1.00 81.06 115 VAL A CA 1
ATOM 884 C C . VAL A 1 115 ? 1.767 14.527 -7.084 1.00 81.06 115 VAL A C 1
ATOM 886 O O . VAL A 1 115 ? 0.804 14.628 -7.846 1.00 81.06 115 VAL A O 1
ATOM 889 N N . PRO A 1 116 ? 2.256 15.612 -6.458 1.00 77.50 116 PRO A N 1
ATOM 890 C CA . PRO A 1 116 ? 1.769 16.952 -6.759 1.00 77.50 116 PRO A CA 1
ATOM 891 C C . PRO A 1 116 ? 1.982 17.309 -8.237 1.00 77.50 116 PRO A C 1
ATOM 893 O O . PRO A 1 116 ? 3.012 16.976 -8.818 1.00 77.50 116 PRO A O 1
ATOM 896 N N . GLN A 1 117 ? 1.055 18.056 -8.841 1.00 78.94 117 GLN A N 1
ATOM 897 C CA . GLN A 1 117 ? 1.243 18.542 -10.212 1.00 78.94 117 GLN A CA 1
ATOM 898 C C . GLN A 1 117 ? 2.544 19.349 -10.341 1.00 78.94 117 GLN A C 1
ATOM 900 O O . GLN A 1 117 ? 2.861 20.168 -9.475 1.00 78.94 117 GLN A O 1
ATOM 905 N N . GLY A 1 118 ? 3.292 19.095 -11.417 1.00 79.88 118 GLY A N 1
ATOM 906 C CA . GLY A 1 118 ? 4.588 19.729 -11.679 1.00 79.88 118 GLY A CA 1
ATOM 907 C C . GLY A 1 118 ? 5.736 19.241 -10.791 1.00 79.88 118 GLY A C 1
ATOM 908 O O . GLY A 1 118 ? 6.833 19.776 -10.895 1.00 79.88 118 GLY A O 1
ATOM 909 N N . PHE A 1 119 ? 5.514 18.243 -9.929 1.00 84.81 119 PHE A N 1
ATOM 910 C CA . PHE A 1 119 ? 6.546 17.703 -9.050 1.00 84.81 119 PHE A CA 1
ATOM 911 C C . PHE A 1 119 ? 7.241 16.506 -9.703 1.00 84.81 119 PHE A C 1
ATOM 913 O O . PHE A 1 119 ? 6.684 15.410 -9.781 1.00 84.81 119 PHE A O 1
ATOM 920 N N . ALA A 1 120 ? 8.471 16.711 -10.169 1.00 84.25 120 ALA A N 1
ATOM 921 C CA . ALA A 1 120 ? 9.309 15.642 -10.701 1.00 84.25 120 ALA A CA 1
ATOM 922 C C . ALA A 1 120 ? 10.089 14.988 -9.553 1.00 84.25 120 ALA A C 1
ATOM 924 O O . ALA A 1 120 ? 11.214 15.378 -9.240 1.00 84.25 120 ALA A O 1
ATOM 925 N N . GLY A 1 121 ? 9.484 13.998 -8.904 1.00 84.00 121 GLY A N 1
ATOM 926 C CA . GLY A 1 121 ? 10.107 13.307 -7.784 1.00 84.00 121 GLY A CA 1
ATOM 927 C C . GLY A 1 121 ? 9.684 11.856 -7.659 1.00 84.00 121 GLY A C 1
ATOM 928 O O . GLY A 1 121 ? 8.769 11.396 -8.342 1.00 84.00 121 GLY A O 1
ATOM 929 N N . ASN A 1 122 ? 10.362 11.152 -6.759 1.00 87.50 122 ASN A N 1
ATOM 930 C CA . ASN A 1 122 ? 10.041 9.775 -6.414 1.00 87.50 122 ASN A CA 1
ATOM 931 C C . ASN A 1 122 ? 9.369 9.696 -5.044 1.00 87.50 122 ASN A C 1
ATOM 933 O O . ASN A 1 122 ? 9.786 10.417 -4.128 1.00 87.50 122 ASN A O 1
ATOM 937 N N . PRO A 1 123 ? 8.396 8.783 -4.865 1.00 90.44 123 PRO A N 1
ATOM 938 C CA . PRO A 1 123 ? 7.917 8.416 -3.543 1.00 90.44 123 PRO A CA 1
ATOM 939 C C . PRO A 1 123 ? 9.096 8.007 -2.656 1.00 90.44 123 PRO A C 1
ATOM 941 O O . PRO A 1 123 ? 9.973 7.251 -3.080 1.00 90.44 123 PRO A O 1
ATOM 944 N N . ARG A 1 124 ? 9.116 8.503 -1.420 1.00 93.06 124 ARG A N 1
ATOM 945 C CA . ARG A 1 124 ? 10.117 8.147 -0.407 1.00 93.06 124 ARG A CA 1
ATOM 946 C C . ARG A 1 124 ? 9.484 7.430 0.771 1.00 93.06 124 ARG A C 1
ATOM 948 O O . ARG A 1 124 ? 10.023 6.422 1.210 1.00 93.06 124 ARG A O 1
ATOM 955 N N . ARG A 1 125 ? 8.335 7.920 1.233 1.00 95.44 125 ARG A N 1
ATOM 956 C CA . ARG A 1 125 ? 7.654 7.422 2.428 1.00 95.44 125 ARG A CA 1
ATOM 957 C C . ARG A 1 125 ? 6.149 7.413 2.225 1.00 95.44 125 ARG A C 1
ATOM 959 O O . ARG A 1 125 ? 5.592 8.355 1.661 1.00 95.44 125 ARG A O 1
ATOM 966 N N . ILE A 1 126 ? 5.510 6.364 2.722 1.00 96.12 126 ILE A N 1
ATOM 967 C CA . ILE A 1 126 ? 4.062 6.181 2.749 1.00 96.12 126 ILE A CA 1
ATOM 968 C C . ILE A 1 126 ? 3.645 6.075 4.210 1.00 96.12 126 ILE A C 1
ATOM 970 O O . ILE A 1 126 ? 4.234 5.316 4.973 1.00 96.12 126 ILE A O 1
ATOM 974 N N . GLU A 1 127 ? 2.634 6.836 4.603 1.00 97.38 127 GLU A N 1
ATOM 975 C CA . GLU A 1 127 ? 2.065 6.813 5.943 1.00 97.38 127 GLU A CA 1
ATOM 976 C C . GLU A 1 127 ? 0.560 6.617 5.850 1.00 97.38 127 GLU A C 1
ATOM 978 O O . GLU A 1 127 ? -0.105 7.268 5.043 1.00 97.38 127 GLU A O 1
ATOM 983 N N . VAL A 1 128 ? 0.020 5.730 6.680 1.00 97.69 128 VAL A N 1
ATOM 984 C CA . VAL A 1 128 ? -1.398 5.381 6.644 1.00 97.69 128 VAL A CA 1
ATOM 985 C C . VAL A 1 128 ? -1.994 5.384 8.045 1.00 97.69 128 VAL A C 1
ATOM 987 O O . VAL A 1 128 ? -1.398 4.855 8.983 1.00 97.69 128 VAL A O 1
ATOM 990 N N . ALA A 1 129 ? -3.190 5.945 8.173 1.00 97.75 129 ALA A N 1
ATOM 991 C CA . ALA A 1 129 ? -4.085 5.736 9.306 1.00 97.75 129 ALA A CA 1
ATOM 992 C C . ALA A 1 129 ? -5.453 5.294 8.785 1.00 97.75 129 ALA A C 1
ATOM 994 O O . ALA A 1 129 ? -5.861 5.706 7.700 1.00 97.75 129 ALA A O 1
ATOM 995 N N . PHE A 1 130 ? -6.162 4.470 9.548 1.00 98.06 130 PHE A N 1
ATOM 996 C CA . PHE A 1 130 ? -7.442 3.901 9.139 1.00 98.06 130 PHE A CA 1
ATOM 997 C C . PHE A 1 130 ? -8.563 4.397 10.039 1.00 98.06 130 PHE A C 1
ATOM 999 O O . PHE A 1 130 ? -8.345 4.689 11.214 1.00 98.06 130 PHE A O 1
ATOM 1006 N N . PHE A 1 131 ? -9.776 4.471 9.504 1.00 97.25 131 PHE A N 1
ATOM 1007 C CA . PHE A 1 131 ? -10.949 4.805 10.298 1.00 97.25 131 PHE A CA 1
ATOM 1008 C C . PHE A 1 131 ? -12.239 4.225 9.721 1.00 97.25 131 PHE A C 1
ATOM 1010 O O . PHE A 1 131 ? -12.347 3.900 8.537 1.00 97.25 131 PHE A O 1
ATOM 1017 N N . SER A 1 132 ? -13.238 4.079 10.588 1.00 96.81 132 SER A N 1
ATOM 1018 C CA . SER A 1 132 ? -14.611 3.730 10.225 1.00 96.81 132 SER A CA 1
ATOM 1019 C C . SER A 1 132 ? -15.568 4.415 11.200 1.00 96.81 132 SER A C 1
ATOM 1021 O O . SER A 1 132 ? -15.584 4.115 12.397 1.00 96.81 132 SER A O 1
ATOM 1023 N N . GLY A 1 133 ? -16.346 5.381 10.706 1.00 92.44 133 GLY A N 1
ATOM 1024 C CA . GLY A 1 133 ? -17.157 6.244 11.564 1.00 92.44 133 GLY A CA 1
ATOM 1025 C C . GLY A 1 133 ? -16.279 7.045 12.532 1.00 92.44 133 GLY A C 1
ATOM 1026 O O . GLY A 1 133 ? -15.381 7.761 12.105 1.00 92.44 133 GLY A O 1
ATOM 1027 N N . GLN A 1 134 ? -16.534 6.923 13.836 1.00 92.25 134 GLN A N 1
ATOM 1028 C CA . GLN A 1 134 ? -15.762 7.619 14.877 1.00 92.25 134 GLN A CA 1
ATOM 1029 C C . GLN A 1 134 ? -14.512 6.854 15.335 1.00 92.25 134 GLN A C 1
ATOM 1031 O O . GLN A 1 134 ? -13.708 7.389 16.096 1.00 92.25 134 GLN A O 1
ATOM 1036 N N . GLN A 1 135 ? -14.351 5.599 14.909 1.00 95.12 135 GLN A N 1
ATOM 1037 C CA . GLN A 1 135 ? -13.265 4.747 15.367 1.00 95.12 135 GLN A CA 1
ATOM 1038 C C . GLN A 1 135 ? -12.055 4.896 14.449 1.00 95.12 135 GLN A C 1
ATOM 1040 O O . GLN A 1 135 ? -12.154 4.651 13.247 1.00 95.12 135 GLN A O 1
ATOM 1045 N N . TRP A 1 136 ? -10.923 5.261 15.041 1.00 95.56 136 TRP A N 1
ATOM 1046 C CA . TRP A 1 136 ? -9.633 5.371 14.371 1.00 95.56 136 TRP A CA 1
ATOM 1047 C C . TRP A 1 136 ? -8.729 4.212 14.766 1.00 95.56 136 TRP A C 1
ATOM 1049 O O . TRP A 1 136 ? -8.762 3.753 15.907 1.00 95.56 136 TRP A O 1
ATOM 1059 N N . ASP A 1 137 ? -7.902 3.781 13.823 1.00 95.75 137 ASP A N 1
ATOM 1060 C CA . ASP A 1 137 ? -6.768 2.913 14.081 1.00 95.75 137 ASP A CA 1
ATOM 1061 C C . ASP A 1 137 ? -5.505 3.505 13.460 1.00 95.75 137 ASP A C 1
ATOM 1063 O O . ASP A 1 137 ? -5.383 3.702 12.246 1.00 95.75 137 ASP A O 1
ATOM 1067 N N . SER A 1 138 ? -4.568 3.815 14.340 1.00 87.56 138 SER A N 1
ATOM 1068 C CA . SER A 1 138 ? -3.249 4.333 14.033 1.00 87.56 138 SER A CA 1
ATOM 1069 C C . SER A 1 138 ? -2.262 3.625 14.961 1.00 87.56 138 SER A C 1
ATOM 1071 O O . SER A 1 138 ? -2.624 3.178 16.050 1.00 87.56 138 SER A O 1
ATOM 1073 N N . ASN A 1 139 ? -1.016 3.478 14.526 1.00 87.44 139 ASN A N 1
ATOM 1074 C CA . ASN A 1 139 ? 0.079 2.842 15.250 1.00 87.44 139 ASN A CA 1
ATOM 1075 C C . ASN A 1 139 ? 0.410 3.572 16.571 1.00 87.44 139 ASN A C 1
ATOM 1077 O O . ASN A 1 139 ? 1.406 4.286 16.661 1.00 87.44 139 ASN A O 1
ATOM 1081 N N . TYR A 1 140 ? -0.431 3.408 17.595 1.00 81.44 140 TYR A N 1
ATOM 1082 C CA . TYR A 1 140 ? -0.307 4.033 18.915 1.00 81.44 140 TYR A CA 1
ATOM 1083 C C . TYR A 1 140 ? -0.205 5.568 18.856 1.00 81.44 140 TYR A C 1
ATOM 1085 O O . TYR A 1 140 ? 0.732 6.160 19.388 1.00 81.44 140 TYR A O 1
ATOM 1093 N N . ASN A 1 141 ? -1.184 6.219 18.214 1.00 78.88 141 ASN A N 1
ATOM 1094 C CA . ASN A 1 141 ? -1.227 7.668 17.942 1.00 78.88 141 ASN A CA 1
ATOM 1095 C C . ASN A 1 141 ? -0.195 8.175 16.912 1.00 78.88 141 ASN A C 1
ATOM 1097 O O . ASN A 1 141 ? -0.078 9.383 16.711 1.00 78.88 141 ASN A O 1
ATOM 1101 N N . ALA A 1 142 ? 0.516 7.276 16.228 1.00 88.75 142 ALA A N 1
ATOM 1102 C CA . ALA A 1 142 ? 1.313 7.577 15.040 1.00 88.75 142 ALA A CA 1
ATOM 1103 C C . ALA A 1 142 ? 0.741 6.867 13.802 1.00 88.75 142 ALA A C 1
ATOM 1105 O O . ALA A 1 142 ? 0.016 5.886 13.919 1.00 88.75 142 ALA A O 1
ATOM 1106 N N . ASN A 1 143 ? 1.078 7.315 12.594 1.00 94.69 143 ASN A N 1
ATOM 1107 C CA . ASN A 1 143 ? 0.680 6.604 11.376 1.00 94.69 143 ASN A CA 1
ATOM 1108 C C . ASN A 1 143 ? 1.503 5.318 11.190 1.00 94.69 143 ASN A C 1
ATOM 1110 O O . ASN A 1 143 ? 2.662 5.237 11.606 1.00 94.69 143 ASN A O 1
ATOM 1114 N N . TYR A 1 144 ? 0.936 4.324 10.506 1.00 97.12 144 TYR A N 1
ATOM 1115 C CA . TYR A 1 144 ? 1.710 3.203 9.978 1.00 97.12 144 TYR A CA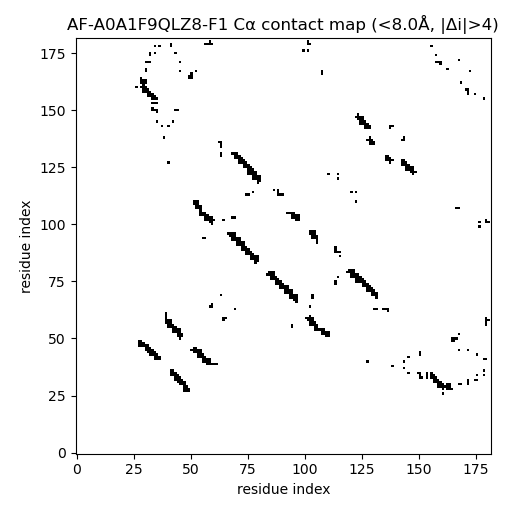 1
ATOM 1116 C C . TYR A 1 144 ? 2.583 3.720 8.837 1.00 97.12 144 TYR A C 1
ATOM 1118 O O . TYR A 1 144 ? 2.067 4.036 7.768 1.00 97.12 144 TYR A O 1
ATOM 1126 N N . ALA A 1 145 ? 3.887 3.840 9.076 1.00 96.56 145 ALA A N 1
ATOM 1127 C CA . ALA A 1 145 ? 4.838 4.371 8.109 1.00 96.56 145 ALA A CA 1
ATOM 1128 C C . ALA A 1 145 ? 5.685 3.259 7.481 1.00 96.56 145 ALA A C 1
ATOM 1130 O O . ALA A 1 145 ? 6.097 2.321 8.170 1.00 96.56 145 ALA A O 1
ATOM 1131 N N . VAL A 1 146 ? 5.935 3.391 6.180 1.00 96.12 146 VAL A N 1
ATOM 1132 C CA . VAL A 1 146 ? 6.839 2.548 5.396 1.00 96.12 146 VAL A CA 1
ATOM 1133 C C . VAL A 1 146 ? 7.657 3.437 4.466 1.00 96.12 146 VAL A C 1
ATOM 1135 O O . VAL A 1 146 ? 7.110 4.249 3.716 1.00 96.12 146 VAL A O 1
ATOM 1138 N N . GLU A 1 147 ? 8.971 3.284 4.511 1.00 96.62 147 GLU A N 1
ATOM 1139 C CA . GLU A 1 147 ? 9.898 3.877 3.554 1.00 96.62 147 GLU A CA 1
ATOM 1140 C C . GLU A 1 147 ? 9.980 2.996 2.293 1.00 96.62 147 GLU A C 1
ATOM 1142 O O . GLU A 1 147 ? 9.813 1.775 2.330 1.00 96.62 147 GLU A O 1
ATOM 1147 N N . MET A 1 148 ? 10.216 3.603 1.130 1.00 93.25 148 MET A N 1
ATOM 1148 C CA . MET A 1 148 ? 10.182 2.871 -0.142 1.00 93.25 148 MET A CA 1
ATOM 1149 C C . MET A 1 148 ? 11.291 1.812 -0.274 1.00 93.25 148 MET A C 1
ATOM 1151 O O . MET A 1 148 ? 11.110 0.815 -0.974 1.00 93.25 148 MET A O 1
ATOM 1155 N N . ASP A 1 149 ? 12.423 1.994 0.410 1.00 94.56 149 ASP A N 1
ATOM 1156 C CA . ASP A 1 149 ? 13.525 1.021 0.510 1.00 94.56 149 ASP A CA 1
ATOM 1157 C C . ASP A 1 149 ? 13.141 -0.255 1.275 1.00 94.5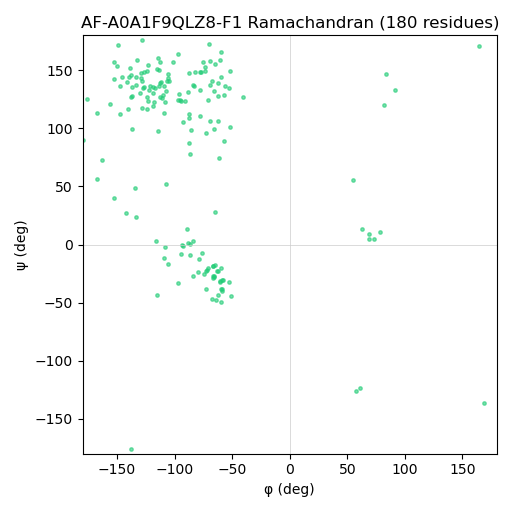6 149 ASP A C 1
ATOM 1159 O O . ASP A 1 149 ? 13.646 -1.344 0.975 1.00 94.56 149 ASP A O 1
ATOM 1163 N N . GLU A 1 150 ? 12.180 -0.165 2.191 1.00 96.56 150 GLU A N 1
ATOM 1164 C CA . GLU A 1 150 ? 11.645 -1.318 2.914 1.00 96.56 150 GLU A CA 1
ATOM 1165 C C . GLU A 1 150 ? 10.884 -2.276 1.993 1.00 96.56 150 GLU A C 1
ATOM 1167 O O . GLU A 1 150 ? 10.891 -3.485 2.223 1.00 96.56 150 GLU A O 1
ATOM 1172 N N . PHE A 1 151 ? 10.278 -1.786 0.903 1.00 95.12 151 PHE A N 1
ATOM 1173 C CA . PHE A 1 151 ? 9.687 -2.682 -0.092 1.00 95.12 151 PHE A CA 1
ATOM 1174 C C . PHE A 1 151 ? 10.763 -3.484 -0.812 1.00 95.12 151 PHE A C 1
ATOM 1176 O O . PHE A 1 151 ? 10.621 -4.696 -0.933 1.00 95.12 151 PHE A O 1
ATOM 1183 N N . TYR A 1 152 ? 11.842 -2.839 -1.265 1.00 90.81 152 TYR A N 1
ATOM 1184 C CA . TYR A 1 152 ? 12.927 -3.511 -1.991 1.00 90.81 152 TYR A CA 1
ATOM 1185 C C . TYR A 1 152 ? 13.690 -4.524 -1.132 1.00 90.81 152 TYR A C 1
ATOM 1187 O O . TYR A 1 152 ? 14.203 -5.503 -1.667 1.00 90.81 152 TYR A O 1
ATOM 1195 N N . SER A 1 153 ? 13.732 -4.311 0.183 1.00 92.94 153 SER A N 1
ATOM 1196 C CA . SER A 1 153 ? 14.337 -5.235 1.148 1.00 92.94 153 SER A CA 1
ATOM 1197 C C . SER A 1 153 ? 13.342 -6.225 1.775 1.00 92.94 153 SER A C 1
ATOM 1199 O O . SER A 1 153 ? 13.745 -7.080 2.571 1.00 92.94 153 SER A O 1
ATOM 1201 N N . SER A 1 154 ? 12.054 -6.161 1.412 1.00 92.50 154 SER A N 1
ATOM 1202 C CA . SER A 1 154 ? 11.031 -7.037 1.983 1.00 92.50 154 SER A CA 1
ATOM 1203 C C . SER A 1 154 ? 11.247 -8.503 1.606 1.00 92.50 154 SER A C 1
ATOM 1205 O O . SER A 1 154 ? 11.378 -8.865 0.437 1.00 92.50 154 SER A O 1
ATOM 1207 N N . GLN A 1 155 ? 11.184 -9.371 2.617 1.00 91.38 155 GLN A N 1
ATOM 1208 C CA . GLN A 1 155 ? 11.182 -10.826 2.438 1.00 91.38 155 GLN A CA 1
ATOM 1209 C C . GLN A 1 155 ? 9.852 -11.339 1.861 1.00 91.38 155 GLN A C 1
ATOM 1211 O O . GLN A 1 155 ? 9.799 -12.419 1.274 1.00 91.38 155 GLN A O 1
ATOM 1216 N N . ALA A 1 156 ? 8.765 -10.573 2.005 1.00 96.56 156 ALA A N 1
ATOM 1217 C CA . ALA A 1 156 ? 7.469 -10.896 1.425 1.00 96.56 156 ALA A CA 1
ATOM 1218 C C . ALA A 1 156 ? 7.393 -10.358 -0.012 1.00 96.56 156 ALA A C 1
ATOM 1220 O O . ALA A 1 156 ? 6.758 -9.336 -0.282 1.00 96.56 156 ALA A O 1
ATOM 1221 N N . GLN A 1 157 ? 8.027 -11.085 -0.934 1.00 97.56 157 GLN A N 1
ATOM 1222 C CA . GLN A 1 157 ? 8.009 -10.797 -2.367 1.00 97.56 157 GLN A CA 1
ATOM 1223 C C . GLN A 1 157 ? 7.519 -11.981 -3.209 1.00 97.56 157 GLN A C 1
ATOM 1225 O O . GLN A 1 157 ? 7.737 -13.144 -2.866 1.00 97.56 157 GLN A O 1
ATOM 1230 N N . PHE A 1 158 ? 6.891 -11.673 -4.340 1.00 97.00 158 PHE A N 1
ATOM 1231 C CA . PHE A 1 158 ? 6.425 -12.646 -5.323 1.00 97.00 158 PHE A CA 1
ATOM 1232 C C . PHE A 1 158 ? 6.500 -12.056 -6.730 1.00 97.00 158 PHE A C 1
ATOM 1234 O O . PHE A 1 158 ? 6.078 -10.922 -6.946 1.00 97.00 158 PHE A O 1
ATOM 1241 N N . THR A 1 159 ? 6.987 -12.837 -7.696 1.00 96.00 159 THR A N 1
ATOM 1242 C CA . THR A 1 159 ? 7.070 -12.423 -9.102 1.00 96.00 159 THR A CA 1
ATOM 1243 C C . THR A 1 159 ? 6.228 -13.337 -9.984 1.00 96.00 159 THR A C 1
ATOM 1245 O O . THR A 1 159 ? 6.506 -14.533 -10.103 1.00 96.00 159 THR A O 1
ATOM 1248 N N . ASN A 1 160 ? 5.236 -12.759 -10.657 1.00 94.12 160 ASN A N 1
ATOM 1249 C CA . ASN A 1 160 ? 4.455 -13.421 -11.689 1.00 94.12 160 ASN A CA 1
ATOM 1250 C C . ASN A 1 160 ? 5.142 -13.278 -13.056 1.00 94.12 160 ASN A C 1
ATOM 1252 O O . ASN A 1 160 ? 5.129 -12.209 -13.665 1.00 94.12 160 ASN A O 1
ATOM 1256 N N . LYS A 1 161 ? 5.689 -14.388 -13.562 1.00 92.12 161 LYS A N 1
ATOM 1257 C CA . LYS A 1 161 ? 6.353 -14.469 -14.877 1.00 92.12 161 LYS A CA 1
ATOM 1258 C C . LYS A 1 161 ? 5.392 -14.683 -16.054 1.00 92.12 161 LYS A C 1
ATOM 1260 O O . LYS A 1 161 ? 5.831 -14.916 -17.171 1.00 92.12 161 LYS A O 1
ATOM 1265 N N . ARG A 1 162 ? 4.082 -14.705 -15.800 1.00 80.88 162 ARG A N 1
ATOM 1266 C CA . ARG A 1 162 ? 3.047 -14.908 -16.827 1.00 80.88 162 ARG A CA 1
ATOM 1267 C C . ARG A 1 162 ? 2.253 -13.635 -17.132 1.00 80.88 162 ARG A C 1
ATOM 1269 O O . ARG A 1 162 ? 1.353 -13.688 -17.957 1.00 80.88 162 ARG A O 1
ATOM 1276 N N . GLY A 1 163 ? 2.540 -12.540 -16.428 1.00 65.00 163 GLY A N 1
ATOM 1277 C CA . GLY A 1 163 ? 1.744 -11.316 -16.462 1.00 65.00 163 GLY A CA 1
ATOM 1278 C C . GLY A 1 163 ? 2.154 -10.350 -17.565 1.00 65.00 163 GLY A C 1
ATOM 1279 O O . GLY A 1 163 ? 3.337 -10.252 -17.906 1.00 65.00 163 GLY A O 1
ATOM 1280 N N . GLY A 1 164 ? 1.159 -9.624 -18.076 1.00 71.56 164 GLY A N 1
ATOM 1281 C CA . GLY A 1 164 ? 1.338 -8.511 -18.996 1.00 71.56 164 GLY A CA 1
ATOM 1282 C C . GLY A 1 164 ? 0.061 -7.704 -19.167 1.00 71.56 164 GLY A C 1
ATOM 1283 O O . GLY A 1 164 ? -0.919 -8.175 -19.728 1.00 71.56 164 GLY A O 1
ATOM 1284 N N . GLY A 1 165 ? 0.105 -6.465 -18.684 1.00 79.06 165 GLY A N 1
ATOM 1285 C CA . GLY A 1 165 ? -0.983 -5.501 -18.758 1.00 79.06 165 GLY A CA 1
ATOM 1286 C C . GLY A 1 165 ? -0.762 -4.331 -17.793 1.00 79.06 165 GLY A C 1
ATOM 1287 O O . GLY A 1 165 ? 0.160 -4.371 -16.972 1.00 79.06 165 GLY A O 1
ATOM 1288 N N . PRO A 1 166 ? -1.584 -3.275 -17.888 1.00 86.00 166 PRO A N 1
ATOM 1289 C CA . PRO A 1 166 ? -1.504 -2.104 -17.010 1.00 86.00 166 PRO A CA 1
ATOM 1290 C C . PRO A 1 166 ? -2.073 -2.345 -15.595 1.00 86.00 166 PRO A C 1
ATOM 1292 O O . PRO A 1 166 ? -1.932 -1.482 -14.720 1.00 86.00 166 PRO A O 1
ATOM 1295 N N . ASP A 1 167 ? -2.704 -3.502 -15.369 1.00 91.00 167 ASP A N 1
ATOM 1296 C CA . ASP A 1 167 ? -3.420 -3.861 -14.143 1.00 91.00 167 ASP A CA 1
ATOM 1297 C C . ASP A 1 167 ? -2.730 -4.987 -13.367 1.00 91.00 167 ASP A C 1
ATOM 1299 O O . ASP A 1 167 ? -1.982 -5.784 -13.926 1.00 91.00 167 ASP A O 1
ATOM 1303 N N . ILE A 1 168 ? -2.995 -5.064 -12.061 1.00 93.56 168 ILE A N 1
ATOM 1304 C CA . ILE A 1 168 ? -2.434 -6.099 -11.184 1.00 93.56 168 ILE A CA 1
ATOM 1305 C C . ILE A 1 168 ? -3.083 -7.451 -11.501 1.00 93.56 168 ILE A C 1
ATOM 1307 O O . ILE A 1 168 ? -4.302 -7.603 -11.404 1.00 93.56 168 ILE A O 1
ATOM 1311 N N . GLU A 1 169 ? -2.251 -8.440 -11.811 1.00 94.19 169 GLU A N 1
ATOM 1312 C CA . GLU A 1 169 ? -2.668 -9.805 -12.122 1.00 94.19 169 GLU A CA 1
ATOM 1313 C C . GLU A 1 169 ? -3.117 -10.571 -10.870 1.00 94.19 169 GLU A C 1
ATOM 1315 O O . GLU A 1 169 ? -2.579 -10.388 -9.772 1.00 94.19 169 GLU A O 1
ATOM 1320 N N . ILE A 1 170 ? -4.057 -11.506 -11.046 1.00 94.19 170 ILE A N 1
ATOM 1321 C CA . ILE A 1 170 ? -4.653 -12.304 -9.955 1.00 94.19 170 ILE A CA 1
ATOM 1322 C C . ILE A 1 170 ? -3.598 -12.965 -9.045 1.00 94.19 170 ILE A C 1
ATOM 1324 O O . ILE A 1 170 ? -3.719 -12.829 -7.829 1.00 94.19 170 ILE A O 1
ATOM 1328 N N . PRO A 1 171 ? -2.513 -13.591 -9.550 1.00 95.69 171 PRO A N 1
ATOM 1329 C CA . PRO A 1 171 ? -1.502 -14.185 -8.673 1.00 95.69 171 PRO A CA 1
ATOM 1330 C C . PRO A 1 171 ? -0.817 -13.177 -7.736 1.00 95.69 171 PRO A C 1
ATOM 1332 O O . PRO A 1 171 ? -0.445 -13.524 -6.615 1.00 95.69 171 PRO A O 1
ATOM 1335 N N . CYS A 1 172 ? -0.646 -11.924 -8.169 1.00 96.31 172 CYS A N 1
ATOM 1336 C CA . CYS A 1 172 ? -0.110 -10.863 -7.319 1.00 96.31 172 CYS A CA 1
ATOM 1337 C C . CYS A 1 172 ? -1.135 -10.427 -6.262 1.00 96.31 172 CYS A C 1
ATOM 1339 O O . CYS A 1 172 ? -0.752 -10.217 -5.110 1.00 96.31 172 CYS A O 1
ATOM 1341 N N . TRP A 1 173 ? -2.424 -10.357 -6.616 1.00 95.94 173 TRP A N 1
ATOM 1342 C CA . TRP A 1 173 ? -3.502 -10.124 -5.648 1.00 95.94 173 TRP A CA 1
ATOM 1343 C C . TRP A 1 173 ? -3.559 -11.210 -4.576 1.00 95.94 173 TRP A C 1
ATOM 1345 O O . TRP A 1 173 ? -3.540 -10.897 -3.386 1.00 95.94 173 TRP A O 1
ATOM 1355 N N . ASP A 1 174 ? -3.555 -12.479 -4.981 1.00 96.25 174 ASP A N 1
ATOM 1356 C CA . ASP A 1 174 ? -3.600 -13.618 -4.062 1.00 96.25 174 ASP A CA 1
ATOM 1357 C C . ASP A 1 174 ? -2.409 -13.617 -3.101 1.00 96.25 174 ASP A C 1
ATOM 1359 O O . ASP A 1 174 ? -2.561 -13.892 -1.907 1.00 96.25 174 ASP A O 1
ATOM 1363 N N . PHE A 1 175 ? -1.223 -13.245 -3.592 1.00 97.50 175 PHE A N 1
ATOM 1364 C CA . PHE A 1 175 ? -0.035 -13.107 -2.758 1.00 97.50 175 PHE A CA 1
ATOM 1365 C C . PHE A 1 175 ? -0.183 -12.021 -1.680 1.00 97.50 175 PHE A C 1
ATOM 1367 O O . PHE A 1 175 ? 0.204 -12.251 -0.528 1.00 97.50 175 PHE A O 1
ATOM 1374 N N . ILE A 1 176 ? -0.745 -10.858 -2.032 1.00 97.69 176 ILE A N 1
ATOM 1375 C CA . ILE A 1 176 ? -1.005 -9.764 -1.083 1.00 97.69 176 ILE A CA 1
ATOM 1376 C C . ILE A 1 176 ? -2.035 -10.212 -0.040 1.00 97.69 176 ILE A C 1
ATOM 1378 O O . ILE A 1 176 ? -1.780 -10.094 1.160 1.00 97.69 176 ILE A O 1
ATOM 1382 N N . VAL A 1 177 ? -3.145 -10.815 -0.477 1.00 97.19 177 VAL A N 1
ATOM 1383 C CA . VAL A 1 177 ? -4.187 -11.346 0.418 1.00 97.19 177 VAL A CA 1
ATOM 1384 C C . VAL A 1 177 ? -3.616 -12.403 1.364 1.00 97.19 177 VAL A C 1
ATOM 1386 O O . VAL A 1 177 ? -3.945 -12.419 2.550 1.00 97.19 177 VAL A O 1
ATOM 1389 N N . ALA A 1 178 ? -2.703 -13.256 0.896 1.00 97.38 178 ALA A N 1
ATOM 1390 C CA . ALA A 1 178 ? -2.036 -14.227 1.757 1.00 97.38 178 ALA A CA 1
ATOM 1391 C C . ALA A 1 178 ? -1.232 -13.564 2.891 1.00 97.38 178 ALA A C 1
ATOM 1393 O O . ALA A 1 178 ? -1.156 -14.133 3.979 1.00 97.38 178 ALA A O 1
ATOM 1394 N N . GLN A 1 179 ? -0.672 -12.363 2.690 1.00 96.94 179 GLN A N 1
ATOM 1395 C CA . GLN A 1 179 ? -0.013 -11.620 3.775 1.00 96.94 179 GLN A CA 1
ATOM 1396 C C . GLN A 1 179 ? -1.009 -10.995 4.758 1.00 96.94 179 GLN A C 1
ATOM 1398 O O . GLN A 1 179 ? -0.664 -10.789 5.919 1.00 96.94 179 GLN A O 1
ATOM 1403 N N . MET A 1 180 ? -2.242 -10.721 4.326 1.00 95.62 180 MET A N 1
ATOM 1404 C CA . MET A 1 180 ? -3.300 -10.225 5.210 1.00 95.62 180 MET A CA 1
ATOM 1405 C C . MET A 1 180 ? -3.829 -11.312 6.165 1.00 95.62 180 MET A C 1
ATOM 1407 O O . MET A 1 180 ? -4.356 -10.975 7.220 1.00 95.62 180 MET A O 1
ATOM 1411 N N . ARG A 1 181 ? -3.665 -12.603 5.829 1.00 93.38 181 ARG A N 1
ATOM 1412 C CA . ARG A 1 181 ? -4.071 -13.747 6.679 1.00 93.38 181 ARG A CA 1
ATOM 1413 C C . ARG A 1 181 ? -3.091 -14.075 7.805 1.00 93.38 181 ARG A C 1
ATOM 1415 O O . ARG A 1 181 ? -3.484 -14.748 8.754 1.00 93.38 181 ARG A O 1
ATOM 1422 N N . LYS A 1 182 ? -1.823 -13.696 7.644 1.00 89.50 182 LYS A N 1
ATOM 1423 C CA . LYS A 1 182 ? -0.753 -13.945 8.622 1.00 89.50 182 LYS A CA 1
ATOM 1424 C C . LYS A 1 182 ? -0.863 -12.983 9.791 1.00 89.50 182 LYS A C 1
ATOM 1426 O O . LYS A 1 182 ? -0.481 -13.371 10.908 1.00 89.50 182 LYS A O 1
#

Foldseek 3Di:
DDDDDDDDDPDDPPDPPPPPPDPDPLQQFKWKKFWDDDPQWIWIWIDGNQEIFIKTWGFLPDPPHPDQKKKKWKKWWWAAPPPRDIDIAIDIDIWGQDPVNRGTMDFTHHVVVTAPPPGRTDTFKMWMKMGDVPDTDAPVPHTPMDTPVCRVVGPLMDIGSPGGDHGDDPVSVVSSSVVSND

pLDDT: mean 86.47, std 16.69, range [34.59, 98.31]